Protein AF-A0A970EY57-F1 (afdb_monomer)

Secondary structure (DSSP, 8-state):
---------S-SSS--HHHHHHHHHHHHHHHHHHHHHHHHHHHHHHHHHHHHHHHHHHHHHHHHHHHHHHHHHHHHHHHHHHHHHHHHHHHHHHHHHHHHHHHHHHHHHHHHHHHHHHHHHHHHHHHHHHHHHHHHHHHHHHHHHHHHHHHHHHHHHHHHHHHHHHHHHHHHHHHHHHHHHHHHHHHHHHHHHHHHHHHHHHHHHHHHHHHHHHHHHHTT-------------------------------------------PPPP------PPPPPPP-----------PPPP---------------------------------------------------------------

Mean predicted aligned error: 22.23 Å

Sequence (358 aa):
MSENSGRFKNALFGFSRSDVIKYIEQKALEHNEQRNELARKLDEAQKQLSSLQQKLADTEARLQASLDDADAKSSELEKLSLQLEDLKAENAELRDRNACLETELRNIRTERDSLADEVKDINLQKEEIELAKKHVADIELEAYARAKKIESSAIENANLAREALSNLILDAKRRFDRVRDDATHTLSQMASELDRLKEVLNHLPESFDSISGELDSLRFGNEKKNVAPEANIEGEDAVTEAFPEPDGPGMNDMAGPSEYPSVIYPLEDEDAGSPEISEVYDIPSDDANDAPHGGHENAIVSERQRNTGELLFFRSQKAGLLSDTEPAENDLGSFDYGNDDSGSTPGSHTEKRPETES

pLDDT: mean 71.45, std 27.21, range [30.3, 98.75]

Radius of gyration: 84.43 Å; Cα contacts (8 Å, |Δi|>4): 5; chains: 1; bounding box: 154×75×266 Å

Structure (mmCIF, N/CA/C/O backbone):
data_AF-A0A970EY57-F1
#
_entry.id   AF-A0A970EY57-F1
#
loop_
_atom_site.group_PDB
_atom_site.id
_atom_site.type_symbol
_atom_site.label_atom_id
_atom_site.label_alt_id
_atom_site.label_comp_id
_atom_site.label_asym_id
_atom_site.label_entity_id
_atom_site.label_seq_id
_atom_site.pdbx_PDB_ins_code
_atom_site.Cartn_x
_atom_site.Cartn_y
_atom_site.Cartn_z
_atom_site.occupancy
_atom_site.B_iso_or_equiv
_atom_site.auth_seq_id
_atom_site.auth_comp_id
_atom_site.auth_asym_id
_atom_site.auth_atom_id
_atom_site.pdbx_PDB_model_num
ATOM 1 N N . MET A 1 1 ? -58.789 -37.141 121.673 1.00 37.19 1 MET A N 1
ATOM 2 C CA . MET A 1 1 ? -57.864 -36.521 122.643 1.00 37.19 1 MET A CA 1
ATOM 3 C C . MET A 1 1 ? -58.427 -35.149 122.974 1.00 37.19 1 MET A C 1
ATOM 5 O O . MET A 1 1 ? -58.481 -34.308 122.088 1.00 37.19 1 MET A O 1
ATOM 9 N N . SER A 1 2 ? -58.993 -35.021 124.178 1.00 39.91 2 SER A N 1
ATOM 10 C CA . SER A 1 2 ? -59.696 -33.836 124.682 1.00 39.91 2 SER A CA 1
ATOM 11 C C . SER A 1 2 ? -58.734 -32.695 125.017 1.00 39.91 2 SER A C 1
ATOM 13 O O . SER A 1 2 ? -57.625 -32.955 125.469 1.00 39.91 2 SER A O 1
ATOM 15 N N . GLU A 1 3 ? -59.236 -31.476 124.809 1.00 44.34 3 GLU A N 1
ATOM 16 C CA . GLU A 1 3 ? -59.156 -30.293 125.682 1.00 44.34 3 GLU A CA 1
ATOM 17 C C . GLU A 1 3 ? -57.844 -29.907 126.377 1.00 44.34 3 GLU A C 1
ATOM 19 O O . GLU A 1 3 ? -57.346 -30.607 127.251 1.00 44.34 3 GLU A O 1
ATOM 24 N N . ASN A 1 4 ? -57.425 -28.665 126.102 1.00 42.00 4 ASN A N 1
ATOM 25 C CA . ASN A 1 4 ? -57.351 -27.496 127.011 1.00 42.00 4 ASN A CA 1
ATOM 26 C C . ASN A 1 4 ? -56.171 -26.609 126.564 1.00 42.00 4 ASN A C 1
ATOM 28 O O . ASN A 1 4 ? -55.141 -27.113 126.156 1.00 42.00 4 ASN A O 1
ATOM 32 N N . SER A 1 5 ? -56.188 -25.279 126.597 1.00 38.19 5 SER A N 1
ATOM 33 C CA . SER A 1 5 ? -57.043 -24.313 127.274 1.00 38.19 5 SER A CA 1
ATOM 34 C C . SER A 1 5 ? -56.777 -22.941 126.641 1.00 38.19 5 SER A C 1
ATOM 36 O O . SER A 1 5 ? -55.638 -22.644 126.290 1.00 38.19 5 SER A O 1
ATOM 38 N N . GLY A 1 6 ? -57.793 -22.084 126.526 1.00 45.47 6 GLY A N 1
ATOM 39 C CA . GLY A 1 6 ? -57.588 -20.702 126.073 1.00 45.47 6 GLY A CA 1
ATOM 40 C C . GLY A 1 6 ? -58.849 -19.969 125.627 1.00 45.47 6 GLY A C 1
ATOM 41 O O . GLY A 1 6 ? -58.882 -19.381 124.550 1.00 45.47 6 GLY A O 1
ATOM 42 N N . ARG A 1 7 ? -59.918 -20.021 126.435 1.00 47.22 7 ARG A N 1
ATOM 43 C CA . ARG A 1 7 ? -61.152 -19.238 126.244 1.00 47.22 7 ARG A CA 1
ATOM 44 C C . ARG A 1 7 ? -60.858 -17.739 126.395 1.00 47.22 7 ARG A C 1
ATOM 46 O O . ARG A 1 7 ? -61.012 -17.193 127.483 1.00 47.22 7 ARG A O 1
ATOM 53 N N . PHE A 1 8 ? -60.527 -17.061 125.300 1.00 52.38 8 PHE A N 1
ATOM 54 C CA . PHE A 1 8 ? -60.679 -15.607 125.199 1.00 52.38 8 PHE A CA 1
ATOM 55 C C . PHE A 1 8 ? -62.180 -15.284 125.156 1.00 52.38 8 PHE A C 1
ATOM 57 O O . PHE A 1 8 ? -62.821 -15.347 124.106 1.00 52.38 8 PHE A O 1
ATOM 64 N N . LYS A 1 9 ? -62.766 -15.060 126.338 1.00 52.06 9 LYS A N 1
ATOM 65 C CA . LYS A 1 9 ? -64.158 -14.629 126.509 1.00 52.06 9 LYS A CA 1
ATOM 66 C C . LYS A 1 9 ? -64.321 -13.178 126.035 1.00 52.06 9 LYS A C 1
ATOM 68 O O . LYS A 1 9 ? -63.404 -12.372 126.128 1.00 52.06 9 LYS A O 1
ATOM 73 N N . ASN A 1 10 ? -65.510 -12.905 125.514 1.00 54.53 10 ASN A N 1
ATOM 74 C CA . ASN A 1 10 ? -65.936 -11.696 124.817 1.00 54.53 10 ASN A CA 1
ATOM 75 C C . ASN A 1 10 ? -65.692 -10.383 125.591 1.00 54.53 10 ASN A C 1
ATOM 77 O O . ASN A 1 10 ? -66.096 -10.266 126.742 1.00 54.53 10 ASN A O 1
ATOM 81 N N . ALA A 1 11 ? -65.099 -9.413 124.883 1.00 57.34 11 ALA A N 1
ATOM 82 C CA . ALA A 1 11 ? -65.128 -7.961 125.092 1.00 57.34 11 ALA A CA 1
ATOM 83 C C . ALA A 1 11 ? -64.953 -7.445 126.537 1.00 57.34 11 ALA A C 1
ATOM 85 O O . ALA A 1 11 ? -65.915 -7.079 127.206 1.00 57.34 11 ALA A O 1
ATOM 86 N N . LEU A 1 12 ? -63.699 -7.282 126.960 1.00 49.66 12 LEU A N 1
ATOM 87 C CA . LEU A 1 12 ? -63.309 -6.273 127.949 1.00 49.66 12 LEU A CA 1
ATOM 88 C C . LEU A 1 12 ? -62.265 -5.360 127.288 1.00 49.66 12 LEU A C 1
ATOM 90 O O . LEU A 1 12 ? -61.329 -5.868 126.680 1.00 49.66 12 LEU A O 1
ATOM 94 N N . PHE A 1 13 ? -62.437 -4.039 127.417 1.00 55.00 13 PHE A N 1
ATOM 95 C CA . PHE A 1 13 ? -61.595 -2.967 126.841 1.00 55.00 13 PHE A CA 1
ATOM 96 C C . PHE A 1 13 ? -61.801 -2.611 125.354 1.00 55.00 13 PHE A C 1
ATOM 98 O O . PHE A 1 13 ? -60.861 -2.217 124.674 1.00 55.00 13 PHE A O 1
ATOM 105 N N . GLY A 1 14 ? -63.037 -2.678 124.845 1.00 60.62 14 GLY A N 1
ATOM 106 C CA . GLY A 1 14 ? -63.401 -2.018 123.577 1.00 60.62 14 GLY A CA 1
ATOM 107 C C . GLY A 1 14 ? -63.011 -2.744 122.282 1.00 60.62 14 GLY A C 1
ATOM 108 O O . GLY A 1 14 ? -63.319 -2.243 121.208 1.00 60.62 14 GLY A O 1
ATOM 109 N N . PHE A 1 15 ? -62.411 -3.937 122.357 1.00 63.62 15 PHE A N 1
ATOM 110 C CA . PHE A 1 15 ? -62.100 -4.766 121.186 1.00 63.62 15 PHE A CA 1
ATOM 111 C C . PHE A 1 15 ? -62.930 -6.057 121.185 1.00 63.62 15 PHE A C 1
ATOM 113 O O . PHE A 1 15 ? -62.849 -6.871 122.111 1.00 63.62 15 PHE A O 1
ATOM 120 N N . SER A 1 16 ? -63.741 -6.258 120.141 1.00 76.38 16 SER A N 1
ATOM 121 C CA . SER A 1 16 ? -64.531 -7.477 119.945 1.00 76.38 16 SER A CA 1
ATOM 122 C C . SER A 1 16 ? -63.764 -8.474 119.063 1.00 76.38 16 SER A C 1
ATOM 124 O O . SER A 1 16 ? -63.201 -8.119 118.029 1.00 76.38 16 SER A O 1
ATOM 126 N N . ARG A 1 17 ? -63.733 -9.756 119.455 1.00 78.56 17 ARG A N 1
ATOM 127 C CA . ARG A 1 17 ? -63.046 -10.817 118.691 1.00 78.56 17 ARG A CA 1
ATOM 128 C C . ARG A 1 17 ? -63.596 -10.947 117.266 1.00 78.56 17 ARG A C 1
ATOM 130 O O . ARG A 1 17 ? -62.832 -11.227 116.352 1.00 78.56 17 ARG A O 1
ATOM 137 N N . SER A 1 18 ? -64.903 -10.745 117.084 1.00 79.19 18 SER A N 1
ATOM 138 C CA . SER A 1 18 ? -65.535 -10.818 115.764 1.00 79.19 18 SER A CA 1
ATOM 139 C C . SER A 1 18 ? -65.104 -9.672 114.852 1.00 79.19 18 SER A C 1
ATOM 141 O O . SER A 1 18 ? -64.945 -9.911 113.660 1.00 79.19 18 SER A O 1
ATOM 143 N N . ASP A 1 19 ? -64.905 -8.463 115.382 1.00 83.38 19 ASP A N 1
ATOM 144 C CA . ASP A 1 19 ? -64.467 -7.315 114.579 1.00 83.38 19 ASP A CA 1
ATOM 145 C C . ASP A 1 19 ? -62.986 -7.424 114.220 1.00 83.38 19 ASP A C 1
ATOM 147 O O . ASP A 1 19 ? -62.605 -7.119 113.094 1.00 83.38 19 ASP A O 1
ATOM 151 N N . VAL A 1 20 ? -62.158 -7.950 115.131 1.00 84.06 20 VAL A N 1
ATOM 152 C CA . VAL A 1 20 ? -60.750 -8.265 114.836 1.00 84.06 20 VAL A CA 1
ATOM 153 C C . VAL A 1 20 ? -60.647 -9.339 113.749 1.00 84.06 20 VAL A C 1
ATOM 155 O O . VAL A 1 20 ? -59.850 -9.185 112.830 1.00 84.06 20 VAL A O 1
ATOM 158 N N . ILE A 1 21 ? -61.470 -10.395 113.805 1.00 86.75 21 ILE A N 1
ATOM 159 C CA . ILE A 1 21 ? -61.507 -11.432 112.759 1.00 86.75 21 ILE A CA 1
ATOM 160 C C . ILE A 1 21 ? -61.943 -10.834 111.414 1.00 86.75 21 ILE A C 1
ATOM 162 O O . ILE A 1 21 ? -61.224 -11.010 110.437 1.00 86.75 21 ILE A O 1
ATOM 166 N N . LYS A 1 22 ? -63.036 -10.059 111.366 1.00 86.44 22 LYS A N 1
ATOM 167 C CA . LYS A 1 22 ? -63.498 -9.390 110.132 1.00 86.44 22 LYS A CA 1
ATOM 168 C C . LYS A 1 22 ? -62.460 -8.426 109.559 1.00 86.44 22 LYS A C 1
ATOM 170 O O . LYS A 1 22 ? -62.280 -8.377 108.350 1.00 86.44 22 LYS A O 1
ATOM 175 N N . TYR A 1 23 ? -61.764 -7.673 110.410 1.00 89.25 23 TYR A N 1
ATOM 176 C CA . TYR A 1 23 ? -60.695 -6.773 109.981 1.00 89.25 23 TYR A CA 1
ATOM 177 C C . TYR A 1 23 ? -59.496 -7.541 109.411 1.00 89.25 23 TYR A C 1
ATOM 179 O O . TYR A 1 23 ? -58.948 -7.138 108.389 1.00 89.25 23 TYR A O 1
ATOM 187 N N . ILE A 1 24 ? -59.105 -8.660 110.031 1.00 90.56 24 ILE A N 1
ATOM 188 C CA . ILE A 1 24 ? -58.051 -9.541 109.507 1.00 90.56 24 ILE A CA 1
ATOM 189 C C . ILE A 1 24 ? -58.482 -10.159 108.174 1.00 90.56 24 ILE A C 1
ATOM 191 O O . ILE A 1 24 ? -57.684 -10.172 107.245 1.00 90.56 24 ILE A O 1
ATOM 195 N N . GLU A 1 25 ? -59.725 -10.630 108.055 1.00 89.75 25 GLU A N 1
ATOM 196 C CA . GLU A 1 25 ? -60.284 -11.175 106.810 1.00 89.75 25 GLU A CA 1
ATOM 197 C C . GLU A 1 25 ? -60.315 -10.119 105.701 1.00 89.75 25 GLU A C 1
ATOM 199 O O . GLU A 1 25 ? -59.848 -10.380 104.595 1.00 89.75 25 GLU A O 1
ATOM 204 N N . GLN A 1 26 ? -60.779 -8.905 106.007 1.00 92.50 26 GLN A N 1
ATOM 205 C CA . GLN A 1 26 ? -60.783 -7.782 105.074 1.00 92.50 26 GLN A CA 1
ATOM 206 C C . GLN A 1 26 ? -59.359 -7.394 104.657 1.00 92.50 26 GLN A C 1
ATOM 208 O O . GLN A 1 26 ? -59.086 -7.248 103.469 1.00 92.50 26 GLN A O 1
ATOM 213 N N . LYS A 1 27 ? -58.422 -7.269 105.605 1.00 91.94 27 LYS A N 1
ATOM 214 C CA . LYS A 1 27 ? -57.022 -6.947 105.291 1.00 91.94 27 LYS A CA 1
ATOM 215 C C . LYS A 1 27 ? -56.323 -8.067 104.529 1.00 91.94 27 LYS A C 1
ATOM 217 O O . LYS A 1 27 ? -55.492 -7.777 103.674 1.00 91.94 27 LYS A O 1
ATOM 222 N N . ALA A 1 28 ? -56.661 -9.325 104.800 1.00 90.38 28 ALA A N 1
ATOM 223 C CA . ALA A 1 28 ? -56.164 -10.468 104.047 1.00 90.38 28 ALA A CA 1
ATOM 224 C C . ALA A 1 28 ? -56.711 -10.476 102.614 1.00 90.38 28 ALA A C 1
ATOM 226 O O . ALA A 1 28 ? -55.944 -10.755 101.695 1.00 90.38 28 ALA A O 1
ATOM 227 N N . LEU A 1 29 ? -57.989 -10.126 102.417 1.00 94.00 29 LEU A N 1
ATOM 228 C CA . LEU A 1 29 ? -58.600 -9.959 101.098 1.00 94.00 29 LEU A CA 1
ATOM 229 C C . LEU A 1 29 ? -57.912 -8.832 100.315 1.00 94.00 29 LEU A C 1
ATOM 231 O O . LEU A 1 29 ? -57.375 -9.092 99.244 1.00 94.00 29 LEU A O 1
ATOM 235 N N . GLU A 1 30 ? -57.840 -7.625 100.885 1.00 94.00 30 GLU A N 1
ATOM 236 C CA . GLU A 1 30 ? -57.193 -6.454 100.269 1.00 94.00 30 GLU A CA 1
ATOM 237 C C . GLU A 1 30 ? -55.726 -6.745 99.908 1.00 94.00 30 GLU A C 1
ATOM 239 O O . GLU A 1 30 ? -55.257 -6.422 98.817 1.00 94.00 30 GLU A O 1
ATOM 244 N N . HIS A 1 31 ? -54.983 -7.400 100.804 1.00 93.69 31 HIS A N 1
ATOM 245 C CA . HIS A 1 31 ? -53.599 -7.792 100.545 1.00 93.69 31 HIS A CA 1
ATOM 246 C C . HIS A 1 31 ? -53.491 -8.862 99.445 1.00 93.69 31 HIS A C 1
ATOM 248 O O . HIS A 1 31 ? -52.558 -8.831 98.643 1.00 93.69 31 HIS A O 1
ATOM 254 N N . ASN A 1 32 ? -54.432 -9.809 99.380 1.00 94.88 32 ASN A N 1
ATOM 255 C CA . ASN A 1 32 ? -54.473 -10.818 98.322 1.00 94.88 32 ASN A CA 1
ATOM 256 C C . ASN A 1 32 ? -54.803 -10.186 96.958 1.00 94.88 32 ASN A C 1
ATOM 258 O O . ASN A 1 32 ? -54.153 -10.497 95.965 1.00 94.88 32 ASN A O 1
ATOM 262 N N . GLU A 1 33 ? -55.735 -9.234 96.912 1.00 95.44 33 GLU A N 1
ATOM 263 C CA . GLU A 1 33 ? -56.045 -8.446 95.713 1.00 95.44 33 GLU A CA 1
ATOM 264 C C . GLU A 1 33 ? -54.827 -7.652 95.225 1.00 95.44 33 GLU A C 1
ATOM 266 O O . GLU A 1 33 ? -54.468 -7.736 94.050 1.00 95.44 33 GLU A O 1
ATOM 271 N N . GLN A 1 34 ? -54.123 -6.958 96.126 1.00 95.31 34 GLN A N 1
ATOM 272 C CA . GLN A 1 34 ? -52.883 -6.248 95.794 1.00 95.31 34 GLN A CA 1
ATOM 273 C C . GLN A 1 34 ? -51.796 -7.194 95.274 1.00 95.31 34 GLN A C 1
ATOM 275 O O . GLN A 1 34 ? -51.119 -6.879 94.295 1.00 95.31 34 GLN A O 1
ATOM 280 N N . ARG A 1 35 ? -51.634 -8.369 95.895 1.00 96.00 35 ARG A N 1
ATOM 281 C CA . ARG A 1 35 ? -50.693 -9.394 95.425 1.00 96.00 35 ARG A CA 1
ATOM 282 C C . ARG A 1 35 ? -51.057 -9.917 94.040 1.00 96.00 35 ARG A C 1
ATOM 284 O O . ARG A 1 35 ? -50.155 -10.086 93.225 1.00 96.00 35 ARG A O 1
ATOM 291 N N . ASN A 1 36 ? -52.338 -10.151 93.768 1.00 95.75 36 ASN A N 1
ATOM 292 C CA . ASN A 1 36 ? -52.808 -10.612 92.463 1.00 95.75 36 ASN A CA 1
ATOM 293 C C . ASN A 1 36 ? -52.593 -9.548 91.382 1.00 95.75 36 ASN A C 1
ATOM 295 O O . ASN A 1 36 ? -52.137 -9.873 90.288 1.00 95.75 36 ASN A O 1
ATOM 299 N N . GLU A 1 37 ? -52.845 -8.277 91.695 1.00 96.44 37 GLU A N 1
ATOM 300 C CA . GLU A 1 37 ? -52.599 -7.164 90.774 1.00 96.44 37 GLU A CA 1
ATOM 301 C C . GLU A 1 37 ? -51.102 -6.986 90.481 1.00 96.44 37 GLU A C 1
ATOM 303 O O . GLU A 1 37 ? -50.700 -6.831 89.327 1.00 96.44 37 GLU A O 1
ATOM 308 N N . LEU A 1 38 ? -50.250 -7.060 91.508 1.00 96.75 38 LEU A N 1
ATOM 309 C CA . LEU A 1 38 ? -48.796 -7.029 91.330 1.00 96.75 38 LEU A CA 1
ATOM 310 C C . LEU A 1 38 ? -48.296 -8.231 90.520 1.00 96.75 38 LEU A C 1
ATOM 312 O O . LEU A 1 38 ? -47.464 -8.053 89.635 1.00 96.75 38 LEU A O 1
ATOM 316 N N . ALA A 1 39 ? -48.823 -9.433 90.773 1.00 96.19 39 ALA A N 1
ATOM 317 C CA . ALA A 1 39 ? -48.492 -10.628 90.000 1.00 96.19 39 ALA A CA 1
ATOM 318 C C . ALA A 1 39 ? -48.905 -10.482 88.529 1.00 96.19 39 ALA A C 1
ATOM 320 O O . ALA A 1 39 ? -48.127 -10.819 87.641 1.00 96.19 39 ALA A O 1
ATOM 321 N N . ARG A 1 40 ? -50.086 -9.909 88.261 1.00 97.00 40 ARG A N 1
ATOM 322 C CA . ARG A 1 40 ? -50.556 -9.626 86.900 1.00 97.00 40 ARG A CA 1
ATOM 323 C C . ARG A 1 40 ? -49.664 -8.611 86.186 1.00 97.00 40 ARG A C 1
ATOM 325 O O . ARG A 1 40 ? -49.322 -8.820 85.027 1.00 97.00 40 ARG A O 1
ATOM 332 N N . LYS A 1 41 ? -49.264 -7.528 86.861 1.00 97.38 41 LYS A N 1
ATOM 333 C CA . LYS A 1 41 ? -48.328 -6.536 86.301 1.00 97.38 41 LYS A CA 1
ATOM 334 C C . LYS A 1 41 ? -46.954 -7.133 86.022 1.00 97.38 41 LYS A C 1
ATOM 336 O O . LYS A 1 41 ? -46.345 -6.789 85.016 1.00 97.38 41 LYS A O 1
ATOM 341 N N . LEU A 1 42 ? -46.477 -8.015 86.898 1.00 97.44 42 LEU A N 1
ATOM 342 C CA . LEU A 1 42 ? -45.210 -8.713 86.718 1.00 97.44 42 LEU A CA 1
ATOM 343 C C . LEU A 1 42 ? -45.265 -9.660 85.511 1.00 97.44 42 LEU A C 1
ATOM 345 O O . LEU A 1 42 ? -44.354 -9.619 84.692 1.00 97.44 42 LEU A O 1
ATOM 349 N N . ASP A 1 43 ? -46.338 -10.440 85.360 1.00 97.38 43 ASP A N 1
ATOM 350 C CA . ASP A 1 43 ? -46.552 -11.315 84.197 1.00 97.38 43 ASP A CA 1
ATOM 351 C C . ASP A 1 43 ? -46.642 -10.512 82.885 1.00 97.38 43 ASP A C 1
ATOM 353 O O . ASP A 1 43 ? -45.998 -10.847 81.892 1.00 97.38 43 ASP A O 1
ATOM 357 N N . GLU A 1 44 ? -47.370 -9.392 82.886 1.00 97.75 44 GLU A N 1
ATOM 358 C CA . GLU A 1 44 ? -47.457 -8.492 81.730 1.00 97.75 44 GLU A CA 1
ATOM 359 C C . GLU A 1 44 ? -46.091 -7.883 81.373 1.00 97.75 44 GLU A C 1
ATOM 361 O O . GLU A 1 44 ? -45.674 -7.919 80.216 1.00 97.75 44 GLU A O 1
ATOM 366 N N . ALA A 1 45 ? -45.348 -7.382 82.365 1.00 97.25 45 ALA A N 1
ATOM 367 C CA . ALA A 1 45 ? -44.008 -6.842 82.152 1.00 97.25 45 ALA A CA 1
ATOM 368 C C . ALA A 1 45 ? -43.035 -7.912 81.630 1.00 97.25 45 ALA A C 1
ATOM 370 O O . ALA A 1 45 ? -42.223 -7.624 80.753 1.00 97.25 45 ALA A O 1
ATOM 371 N N . GLN A 1 46 ? -43.133 -9.153 82.117 1.00 97.81 46 GLN A N 1
ATOM 372 C CA . GLN A 1 46 ? -42.331 -10.276 81.624 1.00 97.81 46 GLN A CA 1
ATOM 373 C C . GLN A 1 46 ? -42.645 -10.613 80.162 1.00 97.81 46 GLN A C 1
ATOM 375 O O . GLN A 1 46 ? -41.717 -10.829 79.383 1.00 97.81 46 GLN A O 1
ATOM 380 N N . LYS A 1 47 ? -43.923 -10.600 79.762 1.00 97.81 47 LYS A N 1
ATOM 381 C CA . LYS A 1 47 ? -44.333 -10.794 78.358 1.00 97.81 47 LYS A CA 1
ATOM 382 C C . LYS A 1 47 ? -43.862 -9.664 77.449 1.00 97.81 47 LYS A C 1
ATOM 384 O O . LYS A 1 47 ? -43.451 -9.905 76.317 1.00 97.81 47 LYS A O 1
ATOM 389 N N . GLN A 1 48 ? -43.908 -8.424 77.928 1.00 97.81 48 GLN A N 1
ATOM 390 C CA . GLN A 1 48 ? -43.401 -7.281 77.171 1.00 97.81 48 GLN A CA 1
ATOM 391 C C . GLN A 1 48 ? -41.883 -7.353 77.014 1.00 97.81 48 GLN A C 1
ATOM 393 O O . GLN A 1 48 ? -41.374 -7.127 75.919 1.00 97.81 48 GLN A O 1
ATOM 398 N N . LEU A 1 49 ? -41.168 -7.723 78.077 1.00 97.88 49 LEU A N 1
ATOM 399 C CA . LEU A 1 49 ? -39.721 -7.895 78.047 1.00 97.88 49 LEU A CA 1
ATOM 400 C C . LEU A 1 49 ? -39.323 -9.006 77.067 1.00 97.88 49 LEU A C 1
ATOM 402 O O . LEU A 1 49 ? -38.455 -8.772 76.231 1.00 97.88 49 LEU A O 1
ATOM 406 N N . SER A 1 50 ? -39.991 -10.164 77.096 1.00 97.75 50 SER A N 1
ATOM 407 C CA . SER A 1 50 ? -39.712 -11.245 76.141 1.00 97.75 50 SER A CA 1
ATOM 408 C C . SER A 1 50 ? -40.039 -10.846 74.697 1.00 97.75 50 SER A C 1
ATOM 410 O O . SER A 1 50 ? -39.252 -11.119 73.793 1.00 97.75 50 SER A O 1
ATOM 412 N N . SER A 1 51 ? -41.141 -10.121 74.470 1.00 98.12 51 SER A N 1
ATOM 413 C CA . SER A 1 51 ? -41.487 -9.590 73.145 1.00 98.12 51 SER A CA 1
ATOM 414 C C . SER A 1 51 ? -40.456 -8.581 72.631 1.00 98.12 51 SER A C 1
ATOM 416 O O . SER A 1 51 ? -40.100 -8.609 71.453 1.00 98.12 51 SER A O 1
ATOM 418 N N . LEU A 1 52 ? -39.963 -7.691 73.495 1.00 98.19 52 LEU A N 1
ATOM 419 C CA . LEU A 1 52 ? -38.925 -6.725 73.137 1.00 98.19 52 LEU A CA 1
ATOM 420 C C . LEU A 1 52 ? -37.585 -7.409 72.866 1.00 98.19 52 LEU A C 1
ATOM 422 O O . LEU A 1 52 ? -36.927 -7.048 71.898 1.00 98.19 52 LEU A O 1
ATOM 426 N N . GLN A 1 53 ? -37.208 -8.414 73.659 1.00 98.19 53 GLN A N 1
ATOM 427 C CA . GLN A 1 53 ? -36.006 -9.216 73.413 1.00 98.19 53 GLN A CA 1
ATOM 428 C C . GLN A 1 53 ? -36.074 -9.942 72.070 1.00 98.19 53 GLN A C 1
ATOM 430 O O . GLN A 1 53 ? -35.097 -9.933 71.328 1.00 98.19 53 GLN A O 1
ATOM 435 N N . GLN A 1 54 ? -37.230 -10.517 71.725 1.00 98.25 54 GLN A N 1
ATOM 436 C CA . GLN A 1 54 ? -37.420 -11.156 70.425 1.00 98.25 54 GLN A CA 1
ATOM 437 C C . GLN A 1 54 ? -37.291 -10.145 69.279 1.00 98.25 54 GLN A C 1
ATOM 439 O O . GLN A 1 54 ? -36.565 -10.392 68.323 1.00 98.25 54 GLN A O 1
ATOM 444 N N . LYS A 1 55 ? -37.937 -8.977 69.394 1.00 98.19 55 LYS A N 1
ATOM 445 C CA . LYS A 1 55 ? -37.815 -7.912 68.387 1.00 98.19 55 LYS A CA 1
ATOM 446 C C . LYS A 1 55 ? -36.380 -7.414 68.245 1.00 98.19 55 LYS A C 1
ATOM 448 O O . LYS A 1 55 ? -35.957 -7.169 67.124 1.00 98.19 55 LYS A O 1
ATOM 453 N N . LEU A 1 56 ? -35.654 -7.267 69.355 1.00 98.25 56 LEU A N 1
ATOM 454 C CA . LEU A 1 56 ? -34.251 -6.864 69.341 1.00 98.25 56 LEU A CA 1
ATOM 455 C C . LEU A 1 56 ? -33.412 -7.887 68.567 1.00 98.25 56 LEU A C 1
ATOM 457 O O . LEU A 1 56 ? -32.736 -7.502 67.617 1.00 98.25 56 LEU A O 1
ATOM 461 N N . ALA A 1 57 ? -33.550 -9.176 68.888 1.00 98.19 57 ALA A N 1
ATOM 462 C CA . ALA A 1 57 ? -32.855 -10.252 68.183 1.00 98.19 57 ALA A CA 1
ATOM 463 C C . ALA A 1 57 ? -33.195 -10.279 66.680 1.00 98.19 57 ALA A C 1
ATOM 465 O O . ALA A 1 57 ? -32.300 -10.393 65.844 1.00 98.19 57 ALA A O 1
ATOM 466 N N . ASP A 1 58 ? -34.470 -10.097 66.317 1.00 98.31 58 ASP A N 1
ATOM 467 C CA . ASP A 1 58 ? -34.896 -10.024 64.914 1.00 98.31 58 ASP A CA 1
ATOM 468 C C . ASP A 1 58 ? -34.283 -8.810 64.192 1.00 98.31 58 ASP A C 1
ATOM 470 O O . ASP A 1 58 ? -33.882 -8.907 63.030 1.00 98.31 58 ASP A O 1
ATOM 474 N N . THR A 1 59 ? -34.207 -7.650 64.857 1.00 98.00 59 THR A N 1
ATOM 475 C CA . THR A 1 59 ? -33.583 -6.449 64.279 1.00 98.00 59 THR A CA 1
ATOM 476 C C . THR A 1 59 ? -32.072 -6.580 64.148 1.00 98.00 59 THR A C 1
ATOM 478 O O . THR A 1 59 ? -31.530 -6.167 63.127 1.00 98.00 59 THR A O 1
ATOM 481 N N . GLU A 1 60 ? -31.403 -7.188 65.126 1.00 98.31 60 GLU A N 1
ATOM 482 C CA . GLU A 1 60 ? -29.965 -7.465 65.085 1.00 98.31 60 GLU A CA 1
ATOM 483 C C . GLU A 1 60 ? -29.634 -8.438 63.948 1.00 98.31 60 GLU A C 1
ATOM 485 O O . GLU A 1 60 ? -28.721 -8.177 63.168 1.00 98.31 60 GLU A O 1
ATOM 490 N N . ALA A 1 61 ? -30.435 -9.494 63.769 1.00 98.31 61 ALA A N 1
ATOM 491 C CA . ALA A 1 61 ? -30.271 -10.434 62.662 1.00 98.31 61 ALA A CA 1
ATOM 492 C C . ALA A 1 61 ? -30.437 -9.759 61.289 1.00 98.31 61 ALA A C 1
ATOM 494 O O . ALA A 1 61 ? -29.663 -10.016 60.367 1.00 98.31 61 ALA A O 1
ATOM 495 N N . ARG A 1 62 ? -31.421 -8.861 61.145 1.00 98.44 62 ARG A N 1
ATOM 496 C CA . ARG A 1 62 ? -31.620 -8.090 59.904 1.00 98.44 62 ARG A CA 1
ATOM 497 C C . ARG A 1 62 ? -30.491 -7.101 59.644 1.00 98.44 62 ARG A C 1
ATOM 499 O O . ARG A 1 62 ? -30.101 -6.931 58.492 1.00 98.44 62 ARG A O 1
ATOM 506 N N . LEU A 1 63 ? -29.986 -6.448 60.690 1.00 98.38 63 LEU A N 1
ATOM 507 C CA . LEU A 1 63 ? -28.849 -5.542 60.575 1.00 98.38 63 LEU A CA 1
ATOM 508 C C . LEU A 1 63 ? -27.607 -6.305 60.113 1.00 98.38 63 LEU A C 1
ATOM 510 O O . LEU A 1 63 ? -26.965 -5.867 59.165 1.00 98.38 63 LEU A O 1
ATOM 514 N N . GLN A 1 64 ? -27.323 -7.462 60.717 1.00 98.38 64 GLN A N 1
ATOM 515 C CA . GLN A 1 64 ? -26.191 -8.293 60.317 1.00 98.38 64 GLN A CA 1
ATOM 516 C C . GLN A 1 64 ? -26.307 -8.734 58.854 1.00 98.38 64 GLN A C 1
ATOM 518 O O . GLN A 1 64 ? -25.377 -8.526 58.086 1.00 98.38 64 GLN A O 1
ATOM 523 N N . ALA A 1 65 ? -27.475 -9.231 58.435 1.00 98.38 65 ALA A N 1
ATOM 524 C CA . ALA A 1 65 ? -27.695 -9.621 57.042 1.00 98.38 65 ALA A CA 1
ATOM 525 C C . ALA A 1 65 ? -27.509 -8.450 56.058 1.00 98.38 65 ALA A C 1
ATOM 527 O O . ALA A 1 65 ? -26.998 -8.637 54.957 1.00 98.38 65 ALA A O 1
ATOM 528 N N . SER A 1 66 ? -27.911 -7.234 56.446 1.00 98.19 66 SER A N 1
ATOM 529 C CA . SER A 1 66 ? -27.704 -6.040 55.623 1.00 98.19 66 SER A CA 1
ATOM 530 C C . SER A 1 66 ? -26.238 -5.609 55.554 1.00 98.19 66 SER A C 1
ATOM 532 O O . SER A 1 66 ? -25.843 -5.044 54.537 1.00 98.19 66 SER A O 1
ATOM 534 N N . LEU A 1 67 ? -25.459 -5.815 56.620 1.00 98.44 67 LEU A N 1
ATOM 535 C CA . LEU A 1 67 ? -24.020 -5.543 56.620 1.00 98.44 67 LEU A CA 1
ATOM 536 C C . LEU A 1 67 ? -23.292 -6.542 55.719 1.00 98.44 67 LEU A C 1
AT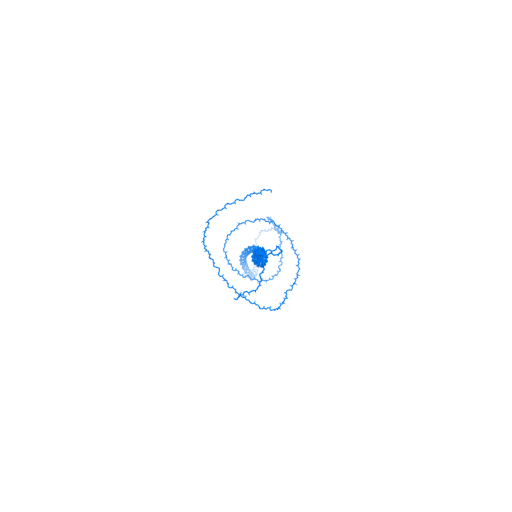OM 538 O O . LEU A 1 67 ? -22.522 -6.121 54.862 1.00 98.44 67 LEU A O 1
ATOM 542 N N . ASP A 1 68 ? -23.626 -7.829 55.825 1.00 98.38 68 ASP A N 1
ATOM 543 C CA . ASP A 1 68 ? -23.040 -8.877 54.985 1.00 98.38 68 ASP A CA 1
ATOM 544 C C . ASP A 1 68 ? -23.330 -8.631 53.484 1.00 98.38 68 ASP A C 1
ATOM 546 O O . ASP A 1 68 ? -22.450 -8.789 52.638 1.00 98.38 68 ASP A O 1
ATOM 550 N N . ASP A 1 69 ? -24.548 -8.189 53.138 1.00 98.44 69 ASP A N 1
ATOM 551 C CA . ASP A 1 69 ? -24.921 -7.811 51.763 1.00 98.44 69 ASP A CA 1
ATOM 552 C C . ASP A 1 69 ? -24.188 -6.545 51.279 1.00 98.44 69 ASP A C 1
ATOM 554 O O . ASP A 1 69 ? -23.766 -6.467 50.123 1.00 98.44 69 ASP A O 1
ATOM 558 N N . ALA A 1 70 ? -23.997 -5.553 52.157 1.00 98.19 70 ALA A N 1
ATOM 559 C CA . ALA A 1 70 ? -23.229 -4.352 51.833 1.00 98.19 70 ALA A CA 1
ATOM 560 C C . ALA A 1 70 ? -21.748 -4.677 51.574 1.00 98.19 70 ALA A C 1
ATOM 562 O O . ALA A 1 70 ? -21.178 -4.175 50.602 1.00 98.19 70 ALA A O 1
ATOM 563 N N . ASP A 1 71 ? -21.150 -5.553 52.383 1.00 98.38 71 ASP A N 1
ATOM 564 C CA . ASP A 1 71 ? -19.770 -6.012 52.210 1.00 98.38 71 ASP A CA 1
ATOM 565 C C . ASP A 1 71 ? -19.606 -6.818 50.912 1.00 98.38 71 ASP A C 1
ATOM 567 O O . ASP A 1 71 ? -18.655 -6.597 50.155 1.00 98.38 71 ASP A O 1
ATOM 571 N N . ALA A 1 72 ? -20.566 -7.695 50.594 1.00 98.31 72 ALA A N 1
ATOM 572 C CA . ALA A 1 72 ? -20.572 -8.451 49.342 1.00 98.31 72 ALA A CA 1
ATOM 573 C C . ALA A 1 72 ? -20.627 -7.527 48.113 1.00 98.31 72 ALA A C 1
ATOM 575 O O . ALA A 1 72 ? -19.814 -7.665 47.195 1.00 98.31 72 ALA A O 1
ATOM 576 N N . LYS A 1 73 ? -21.530 -6.539 48.125 1.00 98.44 73 LYS A N 1
ATOM 577 C CA . LYS A 1 73 ? -21.652 -5.541 47.050 1.00 98.44 73 LYS A CA 1
ATOM 578 C C . LYS A 1 73 ? -20.423 -4.648 46.940 1.00 98.44 73 LYS A C 1
ATOM 580 O O . LYS A 1 73 ? -20.020 -4.310 45.832 1.00 98.44 73 LYS A O 1
ATOM 585 N N . SER A 1 74 ? -19.814 -4.276 48.065 1.00 98.44 74 SER A N 1
ATOM 586 C CA . SER A 1 74 ? -18.567 -3.504 48.078 1.00 98.44 74 SER A CA 1
ATOM 587 C C . SER A 1 74 ? -17.436 -4.274 47.388 1.00 98.44 74 SER A C 1
ATOM 589 O O . SER A 1 74 ? -16.768 -3.736 46.506 1.00 98.44 74 SER A O 1
ATOM 591 N N . SER A 1 75 ? -17.288 -5.567 47.701 1.00 98.38 75 SER A N 1
ATOM 592 C CA . SER A 1 75 ? -16.301 -6.432 47.042 1.00 98.38 75 SER A CA 1
ATOM 593 C C . SER A 1 75 ? -16.577 -6.609 45.545 1.00 98.38 75 SER A C 1
ATOM 595 O O . SER A 1 75 ? -15.647 -6.655 44.741 1.00 98.38 75 SER A O 1
ATOM 597 N N . GLU A 1 76 ? -17.846 -6.706 45.145 1.00 98.56 76 GLU A N 1
ATOM 598 C CA . GLU A 1 76 ? -18.225 -6.772 43.733 1.00 98.56 76 GLU A CA 1
ATOM 599 C C . GLU A 1 76 ? -17.893 -5.467 42.995 1.00 98.56 76 GLU A C 1
ATOM 601 O O . GLU A 1 76 ? -17.263 -5.508 41.940 1.00 98.56 76 GLU A O 1
ATOM 606 N N . LEU A 1 77 ? -18.226 -4.308 43.572 1.00 98.62 77 LEU A N 1
ATOM 607 C CA . LEU A 1 77 ? -17.887 -3.003 42.998 1.00 98.62 77 LEU A CA 1
ATOM 608 C C . LEU A 1 77 ? -16.379 -2.817 42.828 1.00 98.62 77 LEU A C 1
ATOM 610 O O . LEU A 1 77 ? -15.950 -2.285 41.806 1.00 98.62 77 LEU A O 1
ATOM 614 N N . GLU A 1 78 ? -15.574 -3.275 43.787 1.00 98.56 78 GLU A N 1
ATOM 615 C CA . GLU A 1 78 ? -14.115 -3.237 43.675 1.00 98.56 78 GLU A CA 1
ATOM 616 C C . GLU A 1 78 ? -13.624 -4.087 42.493 1.00 98.56 78 GLU A C 1
ATOM 618 O O . GLU A 1 78 ? -12.840 -3.610 41.671 1.00 98.56 78 GLU A O 1
ATOM 623 N N . LYS A 1 79 ? -14.152 -5.308 42.330 1.00 98.56 79 LYS A N 1
ATOM 624 C CA . LYS A 1 79 ? -13.819 -6.180 41.189 1.00 98.56 79 LYS A CA 1
ATOM 625 C C . LYS A 1 79 ? -14.217 -5.563 39.852 1.00 98.56 79 LYS A C 1
ATOM 627 O O . LYS A 1 79 ? -13.407 -5.559 38.928 1.00 98.56 79 LYS A O 1
ATOM 632 N N . LEU A 1 80 ? -15.435 -5.031 39.743 1.00 98.62 80 LEU A N 1
ATOM 633 C CA . LEU A 1 80 ? -15.884 -4.358 38.523 1.00 98.62 80 LEU A CA 1
ATOM 634 C C . LEU A 1 80 ? -15.054 -3.106 38.231 1.00 98.62 80 LEU A C 1
ATOM 636 O O . LEU A 1 80 ? -14.754 -2.837 37.073 1.00 98.62 80 LEU A O 1
ATOM 640 N N . SER A 1 81 ? -14.660 -2.352 39.259 1.00 98.50 81 SER A N 1
ATOM 641 C CA . SER A 1 81 ? -13.802 -1.180 39.086 1.00 98.50 81 SER A CA 1
ATOM 642 C C . SER A 1 81 ? -12.432 -1.560 38.525 1.00 98.50 81 SER A C 1
ATOM 644 O O . SER A 1 81 ? -11.933 -0.855 37.652 1.00 98.50 81 SER A O 1
ATOM 646 N N . LEU A 1 82 ? -11.840 -2.662 38.998 1.00 98.62 82 LEU A N 1
ATOM 647 C CA . LEU A 1 82 ? -10.575 -3.174 38.466 1.00 98.62 82 LEU A CA 1
ATOM 648 C C . LEU A 1 82 ? -10.727 -3.627 37.010 1.00 98.62 82 LEU A C 1
ATOM 650 O O . LEU A 1 82 ? -9.974 -3.178 36.156 1.00 98.62 82 LEU A O 1
ATOM 654 N N . GLN A 1 83 ? -11.763 -4.413 36.700 1.00 98.62 83 GLN A N 1
ATOM 655 C CA . GLN A 1 83 ? -12.040 -4.855 35.326 1.00 98.62 83 GLN A CA 1
ATOM 656 C C . GLN A 1 83 ? -12.265 -3.687 34.360 1.00 98.62 83 GLN A C 1
ATOM 658 O O . GLN A 1 83 ? -11.847 -3.735 33.207 1.00 98.62 83 GLN A O 1
ATOM 663 N N . LEU A 1 84 ? -12.940 -2.632 34.815 1.00 98.62 84 LEU A N 1
ATOM 664 C CA . LEU A 1 84 ? -13.179 -1.437 34.013 1.00 98.62 84 LEU A CA 1
ATOM 665 C C . LEU A 1 84 ? -11.861 -0.709 33.718 1.00 98.62 84 LEU A C 1
ATOM 667 O O . LEU A 1 84 ? -11.669 -0.224 32.604 1.00 98.62 84 LEU A O 1
ATOM 671 N N . GLU A 1 85 ? -10.954 -0.644 34.691 1.00 98.69 85 GLU A N 1
ATOM 672 C CA . GLU A 1 85 ? -9.638 -0.040 34.493 1.00 98.69 85 GLU A CA 1
ATOM 673 C C . GLU A 1 85 ? -8.759 -0.868 33.546 1.00 98.69 85 GLU A C 1
ATOM 675 O O . GLU A 1 85 ? -8.173 -0.299 32.625 1.00 98.69 85 GLU A O 1
ATOM 680 N N . ASP A 1 86 ? -8.768 -2.197 33.677 1.00 98.69 86 ASP A N 1
ATOM 681 C CA . ASP A 1 86 ? -8.075 -3.104 32.753 1.00 98.69 86 ASP A CA 1
ATOM 682 C C . ASP A 1 86 ? -8.601 -2.938 31.318 1.00 98.69 86 ASP A C 1
ATOM 684 O O . ASP A 1 86 ? -7.831 -2.727 30.380 1.00 98.69 86 ASP A O 1
ATOM 688 N N . LEU A 1 87 ? -9.929 -2.929 31.146 1.00 98.62 87 LEU A N 1
ATOM 689 C CA . LEU A 1 87 ? -10.555 -2.715 29.841 1.00 98.62 87 LEU A CA 1
ATOM 690 C C . LEU A 1 87 ? -10.223 -1.339 29.264 1.00 98.62 87 LEU A C 1
ATOM 692 O O . LEU A 1 87 ? -10.043 -1.215 28.056 1.00 98.62 87 LEU A O 1
ATOM 696 N N . LYS A 1 88 ? -10.144 -0.289 30.088 1.00 98.69 88 LYS A N 1
ATOM 697 C CA . LYS A 1 88 ? -9.720 1.043 29.629 1.00 98.69 88 LYS A CA 1
ATOM 698 C C . LYS A 1 88 ? -8.275 1.043 29.151 1.00 98.69 88 LYS A C 1
ATOM 700 O O . LYS A 1 88 ? -8.008 1.668 28.124 1.00 98.69 88 LYS A O 1
ATOM 705 N N . ALA A 1 89 ? -7.378 0.374 29.875 1.00 98.62 89 ALA A N 1
ATOM 706 C CA . ALA A 1 89 ? -5.978 0.249 29.493 1.00 98.62 89 ALA A CA 1
ATOM 707 C C . ALA A 1 89 ? -5.847 -0.484 28.150 1.00 98.62 89 ALA A C 1
ATOM 709 O O . ALA A 1 89 ? -5.261 0.061 27.217 1.00 98.62 89 ALA A O 1
ATOM 710 N N . GLU A 1 90 ? -6.512 -1.632 27.993 1.00 98.75 90 GLU A N 1
ATOM 711 C CA . GLU A 1 90 ? -6.544 -2.380 26.729 1.00 98.75 90 GLU A CA 1
ATOM 712 C C . GLU A 1 90 ? -7.114 -1.528 25.581 1.00 98.75 90 GLU A C 1
ATOM 714 O O . GLU A 1 90 ? -6.572 -1.478 24.477 1.00 98.75 90 GLU A O 1
ATOM 719 N N . ASN A 1 91 ? -8.191 -0.779 25.836 1.00 98.62 91 ASN A N 1
ATOM 720 C CA . ASN A 1 91 ? -8.785 0.092 24.825 1.00 98.62 91 ASN A CA 1
ATOM 721 C C . ASN A 1 91 ? -7.858 1.257 24.436 1.00 98.62 91 ASN A C 1
ATOM 723 O O . ASN A 1 91 ? -7.949 1.754 23.312 1.00 98.62 91 ASN A O 1
ATOM 727 N N . ALA A 1 92 ? -7.011 1.741 25.347 1.00 98.62 92 ALA A N 1
ATOM 728 C CA . ALA A 1 92 ? -5.998 2.748 25.041 1.00 98.62 92 ALA A CA 1
ATOM 729 C C . ALA A 1 92 ? -4.880 2.149 24.174 1.00 98.62 92 ALA A C 1
ATOM 731 O O . ALA A 1 92 ? -4.578 2.702 23.119 1.00 98.62 92 ALA A O 1
ATOM 732 N N . GLU A 1 93 ? -4.368 0.971 24.535 1.00 98.69 93 GLU A N 1
ATOM 733 C CA . GLU A 1 93 ? -3.351 0.259 23.751 1.00 98.69 93 GLU A CA 1
ATOM 734 C C . GLU A 1 93 ? -3.831 -0.059 22.329 1.00 98.69 93 GLU A C 1
ATOM 736 O O . GLU A 1 93 ? -3.112 0.160 21.352 1.00 98.69 93 GLU A O 1
ATOM 741 N N . LEU A 1 94 ? -5.080 -0.512 22.181 1.00 98.69 94 LEU A N 1
ATOM 742 C CA . LEU A 1 94 ? -5.678 -0.765 20.870 1.00 98.69 94 LEU A CA 1
ATOM 743 C C . LEU A 1 94 ? -5.835 0.517 20.044 1.00 98.69 94 LEU A C 1
ATOM 745 O O . LEU A 1 94 ? -5.676 0.477 18.822 1.00 98.69 94 LEU A O 1
ATOM 749 N N . ARG A 1 95 ? -6.140 1.661 20.671 1.00 98.75 95 ARG A N 1
ATOM 750 C CA . ARG A 1 95 ? -6.181 2.954 19.967 1.00 98.75 95 ARG A CA 1
ATOM 751 C C . ARG A 1 95 ? -4.797 3.356 19.473 1.00 98.75 95 ARG A C 1
ATOM 753 O O . ARG A 1 95 ? -4.672 3.716 18.304 1.00 98.75 95 ARG A O 1
ATOM 760 N N . ASP A 1 96 ? -3.779 3.233 20.317 1.00 98.69 96 ASP A N 1
ATOM 761 C CA . ASP A 1 96 ? -2.399 3.553 19.949 1.00 98.69 96 ASP A CA 1
ATOM 762 C C . ASP A 1 96 ? -1.905 2.637 18.825 1.00 98.69 96 ASP A C 1
ATOM 764 O O . ASP A 1 96 ? -1.333 3.102 17.836 1.00 98.69 96 ASP A O 1
ATOM 768 N N . ARG A 1 97 ? -2.214 1.335 18.903 1.00 98.69 97 ARG A N 1
ATOM 769 C CA . ARG A 1 97 ? -1.860 0.382 17.849 1.00 98.69 97 ARG A CA 1
ATOM 770 C C . ARG A 1 97 ? -2.548 0.705 16.526 1.00 98.69 97 ARG A C 1
ATOM 772 O O . ARG A 1 97 ? -1.889 0.658 15.489 1.00 98.69 97 ARG A O 1
ATOM 779 N N . ASN A 1 98 ? -3.834 1.055 16.550 1.00 98.62 98 ASN A N 1
ATOM 780 C CA . ASN A 1 98 ? -4.551 1.485 15.347 1.00 98.62 98 ASN A CA 1
ATOM 781 C C . ASN A 1 98 ? -3.947 2.764 14.757 1.00 98.62 98 ASN A C 1
ATOM 783 O O . ASN A 1 98 ? -3.733 2.823 13.550 1.00 98.62 98 ASN A O 1
ATOM 787 N N . ALA A 1 99 ? -3.595 3.749 15.587 1.00 98.62 99 ALA A N 1
ATOM 788 C CA . ALA A 1 99 ? -2.948 4.972 15.119 1.00 98.62 99 ALA A CA 1
ATOM 789 C C . ALA A 1 99 ? -1.597 4.685 14.436 1.00 98.62 99 ALA A C 1
ATOM 791 O O . ALA A 1 99 ? -1.322 5.240 13.371 1.00 98.62 99 ALA A O 1
ATOM 792 N N . CYS A 1 100 ? -0.781 3.782 14.994 1.00 98.50 100 CYS A N 1
ATOM 793 C CA . CYS A 1 100 ? 0.465 3.337 14.361 1.00 98.50 100 CYS A CA 1
ATOM 794 C C . CYS A 1 100 ? 0.231 2.599 13.034 1.00 98.50 100 CYS A C 1
ATOM 796 O O . CYS A 1 100 ? 0.960 2.816 12.071 1.00 98.50 100 CYS A O 1
ATOM 798 N N . LEU A 1 101 ? -0.781 1.732 12.960 1.00 98.62 101 LEU A N 1
ATOM 799 C CA . LEU A 1 101 ? -1.103 1.024 11.718 1.00 98.62 101 LEU A CA 1
ATOM 800 C C . LEU A 1 101 ? -1.624 1.980 10.640 1.00 98.62 101 LEU A C 1
ATOM 802 O O . LEU A 1 101 ? -1.298 1.827 9.466 1.00 98.62 101 LEU A O 1
ATOM 806 N N . GLU A 1 102 ? -2.397 3.000 11.015 1.00 98.69 102 GLU A N 1
ATOM 807 C CA . GLU A 1 102 ? -2.841 4.028 10.077 1.00 98.69 102 GLU A CA 1
ATOM 808 C C . GLU A 1 102 ? -1.679 4.846 9.509 1.00 98.69 102 GLU A C 1
ATOM 810 O O . GLU A 1 102 ? -1.703 5.194 8.327 1.00 98.69 102 GLU A O 1
ATOM 815 N N . THR A 1 103 ? -0.673 5.186 10.321 1.00 98.62 103 THR A N 1
ATOM 816 C CA . THR A 1 103 ? 0.507 5.908 9.826 1.00 98.62 103 THR A CA 1
ATOM 817 C C . THR A 1 103 ? 1.347 5.033 8.902 1.00 98.62 103 THR A C 1
ATOM 819 O O . THR A 1 103 ? 1.723 5.494 7.828 1.00 98.62 103 THR A O 1
ATOM 822 N N . GLU A 1 104 ? 1.563 3.764 9.249 1.00 98.75 104 GLU A N 1
ATOM 823 C CA . GLU A 1 104 ? 2.249 2.795 8.388 1.00 98.75 104 GLU A CA 1
ATOM 824 C C . GLU A 1 104 ? 1.525 2.622 7.044 1.00 98.75 104 GLU A C 1
ATOM 826 O O . GLU A 1 104 ? 2.136 2.704 5.980 1.00 98.75 104 GLU A O 1
ATOM 831 N N . LEU A 1 105 ? 0.197 2.493 7.074 1.00 98.69 105 LEU A N 1
ATOM 832 C CA . LEU A 1 105 ? -0.622 2.365 5.874 1.00 98.69 105 LEU A CA 1
ATOM 833 C C . LEU A 1 105 ? -0.565 3.627 4.999 1.00 98.69 105 LEU A C 1
ATOM 835 O O . LEU A 1 105 ? -0.516 3.519 3.771 1.00 98.69 105 LEU A O 1
ATOM 839 N N . ARG A 1 106 ? -0.541 4.825 5.601 1.00 98.69 106 ARG A N 1
ATOM 840 C CA . ARG A 1 106 ? -0.314 6.080 4.860 1.00 98.69 106 ARG A CA 1
ATOM 841 C C . ARG A 1 106 ? 1.058 6.079 4.182 1.00 98.69 106 ARG A C 1
ATOM 843 O O . ARG A 1 106 ? 1.110 6.381 2.994 1.00 98.69 106 ARG A O 1
ATOM 850 N N . ASN A 1 107 ? 2.117 5.681 4.886 1.00 98.62 107 ASN A N 1
ATOM 851 C CA . ASN A 1 107 ? 3.475 5.637 4.334 1.00 98.62 107 ASN A CA 1
ATOM 852 C C . ASN A 1 107 ? 3.579 4.661 3.152 1.00 98.62 107 ASN A C 1
ATOM 854 O O . ASN A 1 107 ? 4.051 5.033 2.079 1.00 98.62 107 ASN A O 1
ATOM 858 N N . ILE A 1 108 ? 3.041 3.446 3.301 1.00 98.69 108 ILE A N 1
ATOM 859 C CA . ILE A 1 108 ? 3.023 2.445 2.223 1.00 98.69 108 ILE A CA 1
ATOM 860 C C . ILE A 1 108 ? 2.263 2.974 1.002 1.00 98.69 108 ILE A C 1
ATOM 862 O O . ILE A 1 108 ? 2.697 2.780 -0.132 1.00 98.69 108 ILE A O 1
ATOM 866 N N . ARG A 1 109 ? 1.134 3.670 1.202 1.00 98.56 109 ARG A N 1
ATOM 867 C CA . ARG A 1 109 ? 0.389 4.280 0.089 1.00 98.56 109 ARG A CA 1
ATOM 868 C C . ARG A 1 109 ? 1.217 5.333 -0.636 1.00 98.56 109 ARG A C 1
ATOM 870 O O . ARG A 1 109 ? 1.245 5.294 -1.861 1.00 98.56 109 ARG A O 1
ATOM 877 N N . THR A 1 110 ? 1.900 6.212 0.098 1.00 98.62 110 THR A N 1
ATOM 878 C CA . THR A 1 110 ? 2.752 7.247 -0.504 1.00 98.62 110 THR A CA 1
ATOM 879 C C . THR A 1 110 ? 3.940 6.659 -1.260 1.00 98.62 110 THR A C 1
ATOM 881 O O . THR A 1 110 ? 4.245 7.121 -2.355 1.00 98.62 110 THR A O 1
ATOM 884 N N . GLU A 1 111 ? 4.576 5.609 -0.733 1.00 98.62 111 GLU A N 1
ATOM 885 C CA . GLU A 1 111 ? 5.665 4.909 -1.425 1.00 98.62 111 GLU A CA 1
ATOM 886 C C . GLU A 1 111 ? 5.162 4.220 -2.695 1.00 98.62 111 GLU A C 1
ATOM 888 O O . GLU A 1 111 ? 5.775 4.335 -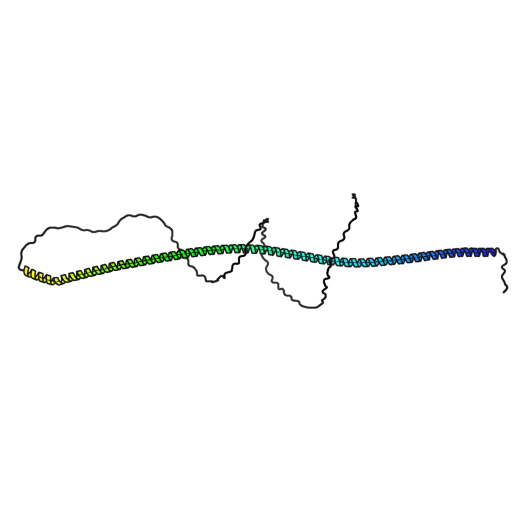3.752 1.00 98.62 111 GLU A O 1
A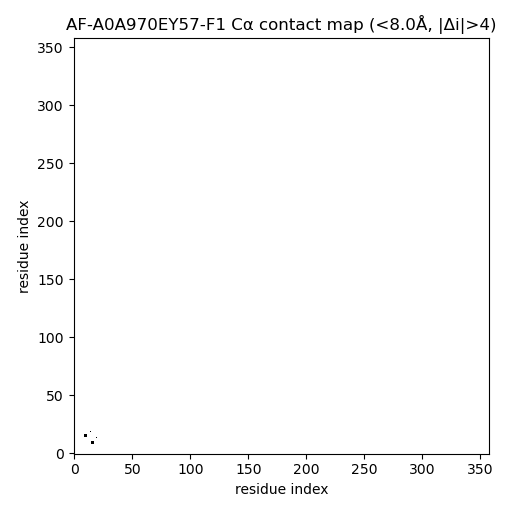TOM 893 N N . ARG A 1 112 ? 4.006 3.554 -2.617 1.00 98.69 112 AR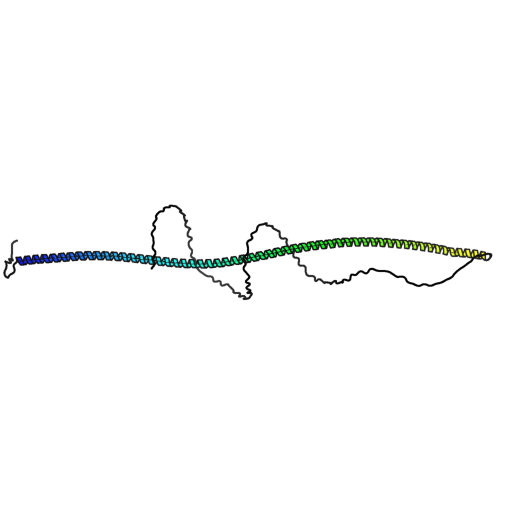G A N 1
ATOM 894 C CA . ARG A 1 112 ? 3.371 2.906 -3.768 1.00 98.69 112 ARG A CA 1
ATOM 895 C C . ARG A 1 112 ? 3.000 3.910 -4.858 1.00 98.69 112 ARG A C 1
ATOM 897 O O . ARG A 1 112 ? 3.177 3.592 -6.029 1.00 98.69 112 ARG A O 1
ATOM 904 N N . ASP A 1 113 ? 2.510 5.092 -4.492 1.00 98.62 113 ASP A N 1
ATOM 905 C CA . ASP A 1 113 ? 2.187 6.150 -5.456 1.00 98.62 113 ASP A CA 1
ATOM 906 C C . ASP A 1 113 ? 3.475 6.708 -6.101 1.00 98.62 113 ASP A C 1
ATOM 908 O O . ASP A 1 113 ? 3.557 6.791 -7.323 1.00 98.62 113 ASP A O 1
ATOM 912 N N . SER A 1 114 ? 4.528 6.956 -5.310 1.00 98.62 114 SER A N 1
ATOM 913 C CA . SER A 1 114 ? 5.838 7.392 -5.825 1.00 98.62 114 SER A CA 1
ATOM 914 C C . SER A 1 114 ? 6.473 6.377 -6.780 1.00 98.62 114 SER A C 1
ATOM 916 O O . SER A 1 114 ? 7.034 6.762 -7.802 1.00 98.62 114 SER A O 1
ATOM 918 N N . LEU A 1 115 ? 6.404 5.082 -6.457 1.00 98.62 115 LEU A N 1
ATOM 919 C CA . LEU A 1 115 ? 6.925 4.022 -7.323 1.00 98.62 115 LEU A CA 1
ATOM 920 C C . LEU A 1 115 ? 6.105 3.889 -8.609 1.00 98.62 115 LEU A C 1
ATOM 922 O O . LEU A 1 115 ? 6.662 3.587 -9.660 1.00 98.62 115 LEU A O 1
ATOM 926 N N . ALA A 1 116 ? 4.789 4.110 -8.549 1.00 98.69 116 ALA A N 1
ATOM 927 C CA . ALA A 1 116 ? 3.946 4.100 -9.740 1.00 98.69 116 ALA A CA 1
ATOM 928 C C . ALA A 1 116 ? 4.317 5.237 -10.708 1.00 98.69 116 ALA A C 1
ATOM 930 O O . ALA A 1 116 ? 4.388 5.001 -11.916 1.00 98.69 116 ALA A O 1
ATOM 931 N N . ASP A 1 117 ? 4.609 6.430 -10.182 1.00 98.62 117 ASP A N 1
ATOM 932 C CA . ASP A 1 117 ? 5.096 7.561 -10.977 1.00 98.62 117 ASP A CA 1
ATOM 933 C C . ASP A 1 117 ? 6.478 7.269 -11.587 1.00 98.62 117 ASP A C 1
ATOM 935 O O . ASP A 1 117 ? 6.676 7.466 -12.784 1.00 98.62 117 ASP A O 1
ATOM 939 N N . GLU A 1 118 ? 7.409 6.698 -10.815 1.00 98.69 118 GLU A N 1
ATOM 940 C CA . GLU A 1 118 ? 8.736 6.318 -11.324 1.00 98.69 118 GLU A CA 1
ATOM 941 C C . GLU A 1 118 ? 8.650 5.263 -12.440 1.00 98.69 118 GLU A C 1
ATOM 943 O O . GLU A 1 118 ? 9.303 5.383 -13.477 1.00 98.69 118 GLU A O 1
ATOM 948 N N . VAL A 1 119 ? 7.794 4.249 -12.277 1.00 98.62 119 VAL A N 1
ATOM 949 C CA . VAL A 1 119 ? 7.553 3.236 -13.317 1.00 98.62 119 VAL A CA 1
ATOM 950 C C . VAL A 1 119 ? 6.981 3.872 -14.584 1.00 98.62 119 VAL A C 1
ATOM 952 O O . VAL A 1 119 ? 7.358 3.484 -15.692 1.00 98.62 119 VAL A O 1
ATOM 955 N N . LYS A 1 120 ? 6.081 4.850 -14.448 1.00 98.62 120 LYS A N 1
ATOM 956 C CA . LYS A 1 120 ? 5.531 5.585 -15.589 1.00 98.62 120 LYS A CA 1
ATOM 957 C C . LYS A 1 120 ? 6.625 6.360 -16.327 1.00 98.62 120 LYS A C 1
ATOM 959 O O . LYS A 1 120 ? 6.710 6.241 -17.548 1.00 98.62 120 LYS A O 1
ATOM 964 N N . ASP A 1 121 ? 7.478 7.080 -15.606 1.00 98.56 121 ASP A N 1
ATOM 965 C CA . ASP A 1 121 ? 8.583 7.845 -16.193 1.00 98.56 121 ASP A CA 1
ATOM 966 C C . ASP A 1 121 ? 9.590 6.937 -16.912 1.00 98.56 121 ASP A C 1
ATOM 968 O O . ASP A 1 121 ? 9.987 7.220 -18.044 1.00 98.56 121 ASP A O 1
ATOM 972 N N . ILE A 1 122 ? 9.951 5.800 -16.308 1.00 98.56 122 ILE A N 1
ATOM 973 C CA . ILE A 1 122 ? 10.840 4.808 -16.932 1.00 98.56 122 ILE A CA 1
ATOM 974 C C . ILE A 1 122 ? 10.222 4.246 -18.217 1.00 98.56 122 ILE A C 1
ATOM 976 O O . ILE A 1 122 ? 10.928 4.060 -19.209 1.00 98.56 122 ILE A O 1
ATOM 980 N N . ASN A 1 123 ? 8.914 3.980 -18.231 1.00 98.50 123 ASN A N 1
ATOM 981 C CA . ASN A 1 123 ? 8.241 3.492 -19.435 1.00 98.50 123 ASN A CA 1
ATOM 982 C C . ASN A 1 123 ? 8.241 4.537 -20.557 1.00 98.50 123 ASN A C 1
ATOM 984 O O . ASN A 1 123 ? 8.514 4.178 -21.701 1.00 98.50 123 ASN A O 1
ATOM 988 N N . LEU A 1 124 ? 8.030 5.818 -20.238 1.00 98.38 124 LEU A N 1
ATOM 989 C CA . LEU A 1 124 ? 8.143 6.902 -21.219 1.00 98.38 124 LEU A CA 1
ATOM 990 C C . LEU A 1 124 ? 9.563 6.989 -21.794 1.00 98.38 124 LEU A C 1
ATOM 992 O O . LEU A 1 124 ? 9.742 7.000 -23.010 1.00 98.38 124 LEU A O 1
ATOM 996 N N . GLN A 1 125 ? 10.586 6.953 -20.937 1.00 98.38 125 GLN A N 1
ATOM 997 C CA . GLN A 1 125 ? 11.986 6.948 -21.378 1.00 98.38 125 GLN A CA 1
ATOM 998 C C . GLN A 1 125 ? 12.314 5.727 -22.246 1.00 98.38 125 GLN A C 1
ATOM 1000 O O . GLN A 1 125 ? 13.025 5.834 -23.246 1.00 98.38 125 GLN A O 1
ATOM 1005 N N . LYS A 1 126 ? 11.785 4.552 -21.889 1.00 98.50 126 LYS A N 1
ATOM 1006 C CA . LYS A 1 126 ? 11.937 3.331 -22.686 1.00 98.50 126 LYS A CA 1
ATOM 1007 C C . LYS A 1 126 ? 11.332 3.508 -24.079 1.00 98.50 126 LYS A C 1
ATOM 1009 O O . LYS A 1 126 ? 11.977 3.138 -25.058 1.00 98.50 126 LYS A O 1
ATOM 1014 N N . GLU A 1 127 ? 10.129 4.065 -24.184 1.00 98.56 127 GLU A N 1
ATOM 1015 C CA . GLU A 1 127 ? 9.480 4.333 -25.473 1.00 98.56 127 GLU A CA 1
ATOM 1016 C C . GLU A 1 127 ? 10.291 5.313 -26.331 1.00 98.56 127 GLU A C 1
ATOM 1018 O O . GLU A 1 127 ? 10.506 5.055 -27.518 1.00 98.56 127 GLU A O 1
ATOM 1023 N N . GLU A 1 128 ? 10.813 6.387 -25.733 1.00 98.44 128 GLU A N 1
ATOM 1024 C CA . GLU A 1 128 ? 11.686 7.351 -26.414 1.00 98.44 128 GLU A CA 1
ATOM 1025 C C . GLU A 1 128 ? 12.961 6.691 -26.955 1.00 98.44 128 GLU A C 1
ATOM 1027 O O . GLU A 1 128 ? 13.338 6.907 -28.110 1.00 98.44 128 GLU A O 1
ATOM 1032 N N . ILE A 1 129 ? 13.604 5.841 -26.150 1.00 98.50 129 ILE A N 1
ATOM 1033 C CA . ILE A 1 129 ? 14.799 5.097 -26.560 1.00 98.50 129 ILE A CA 1
ATOM 1034 C C . ILE A 1 129 ? 14.474 4.133 -27.705 1.00 98.50 129 ILE A C 1
ATOM 1036 O O . ILE A 1 129 ? 15.238 4.048 -28.665 1.00 98.50 129 ILE A O 1
ATOM 1040 N N . GLU A 1 130 ? 13.353 3.415 -27.643 1.00 98.56 130 GLU A N 1
ATOM 1041 C CA . GLU A 1 130 ? 12.951 2.498 -28.715 1.00 98.56 130 GLU A CA 1
ATOM 1042 C C . GLU A 1 130 ? 12.630 3.235 -30.023 1.00 98.56 130 GLU A C 1
ATOM 1044 O O . GLU A 1 130 ? 12.987 2.761 -31.106 1.00 98.56 130 GLU A O 1
ATOM 1049 N N . LEU A 1 131 ? 12.024 4.423 -29.951 1.00 98.62 131 LEU A N 1
ATOM 1050 C CA . LEU A 1 131 ? 11.833 5.285 -31.120 1.00 98.62 131 LEU A CA 1
ATOM 1051 C C . LEU A 1 131 ? 13.169 5.771 -31.692 1.00 98.62 131 LEU A C 1
ATOM 1053 O O . LEU A 1 131 ? 13.378 5.697 -32.905 1.00 98.62 131 LEU A O 1
ATOM 1057 N N . ALA A 1 132 ? 14.092 6.214 -30.835 1.00 98.31 132 ALA A N 1
ATOM 1058 C CA . ALA A 1 132 ? 15.419 6.650 -31.257 1.00 98.31 132 ALA A CA 1
ATOM 1059 C C . ALA A 1 132 ? 16.210 5.509 -31.918 1.00 98.31 132 ALA A C 1
ATOM 1061 O O . ALA A 1 132 ? 16.803 5.711 -32.977 1.00 98.31 132 ALA A O 1
ATOM 1062 N N . LYS A 1 133 ? 16.162 4.294 -31.355 1.00 98.69 133 LYS A N 1
ATOM 1063 C CA . LYS A 1 133 ? 16.791 3.099 -31.942 1.00 98.69 133 LYS A CA 1
ATOM 1064 C C . LYS A 1 133 ? 16.260 2.798 -33.340 1.00 98.69 133 LYS A C 1
ATOM 1066 O O . LYS A 1 133 ? 17.053 2.571 -34.248 1.00 98.69 133 LYS A O 1
ATOM 1071 N N . LYS A 1 134 ? 14.934 2.826 -33.528 1.00 98.56 134 LYS A N 1
ATOM 1072 C CA . LYS A 1 134 ? 14.317 2.630 -34.852 1.00 98.56 134 LYS A CA 1
ATOM 1073 C C . LYS A 1 134 ? 14.792 3.687 -35.844 1.00 98.56 134 LYS A C 1
ATOM 1075 O O . LYS A 1 134 ? 15.196 3.345 -36.948 1.00 98.56 134 LYS A O 1
ATOM 1080 N N . HIS A 1 135 ? 14.815 4.951 -35.426 1.00 98.50 135 HIS A N 1
ATOM 1081 C CA . HIS A 1 135 ? 15.268 6.041 -36.282 1.00 98.50 135 HIS A CA 1
ATOM 1082 C C . HIS A 1 135 ? 16.739 5.896 -36.702 1.00 98.50 135 HIS A C 1
ATOM 1084 O O . HIS A 1 135 ? 17.072 6.108 -37.867 1.00 98.50 135 HIS A O 1
ATOM 1090 N N . VAL A 1 136 ? 17.617 5.503 -35.774 1.00 98.44 136 VAL A N 1
ATOM 1091 C CA . VAL A 1 136 ? 19.030 5.235 -36.078 1.00 98.44 136 VAL A CA 1
ATOM 1092 C C . VAL A 1 136 ? 19.162 4.067 -37.054 1.00 98.44 136 VAL A C 1
ATOM 1094 O O . VAL A 1 136 ? 19.864 4.203 -38.053 1.00 98.44 136 VAL A O 1
ATOM 1097 N N . ALA A 1 137 ? 18.430 2.970 -36.838 1.00 98.38 137 ALA A N 1
ATOM 1098 C CA . ALA A 1 137 ? 18.429 1.832 -37.757 1.00 98.38 137 ALA A CA 1
ATOM 1099 C C . ALA A 1 137 ? 17.981 2.232 -39.179 1.00 98.38 137 ALA A C 1
ATOM 1101 O O . ALA A 1 137 ? 18.598 1.814 -40.160 1.00 98.38 137 ALA A O 1
ATOM 1102 N N . ASP A 1 138 ? 16.963 3.089 -39.308 1.00 98.38 138 ASP A N 1
ATOM 1103 C CA . ASP A 1 138 ? 16.513 3.603 -40.608 1.00 98.38 138 ASP A CA 1
ATOM 1104 C C . ASP A 1 138 ? 17.608 4.425 -41.311 1.00 98.38 138 ASP A C 1
ATOM 1106 O O . ASP A 1 138 ? 17.859 4.243 -42.508 1.00 98.38 138 ASP A O 1
ATOM 1110 N N . ILE A 1 139 ? 18.299 5.300 -40.569 1.00 98.50 139 ILE A N 1
ATOM 1111 C CA . ILE A 1 139 ? 19.419 6.096 -41.095 1.00 98.50 139 ILE A CA 1
ATOM 1112 C C . ILE A 1 139 ? 20.566 5.188 -41.545 1.00 98.50 139 ILE A C 1
ATOM 1114 O O . ILE A 1 139 ? 21.134 5.410 -42.617 1.00 98.50 139 ILE A O 1
ATOM 1118 N N . GLU A 1 140 ? 20.913 4.174 -40.753 1.00 98.31 140 GLU A N 1
ATOM 1119 C CA . GLU A 1 140 ? 21.984 3.224 -41.065 1.00 98.31 140 GLU A CA 1
ATOM 1120 C C . GLU A 1 140 ? 21.679 2.423 -42.334 1.00 98.31 140 GLU A C 1
ATOM 1122 O O . GLU A 1 140 ? 22.536 2.309 -43.215 1.00 98.31 140 GLU A O 1
ATOM 1127 N N . LEU A 1 141 ? 20.444 1.931 -42.480 1.00 98.56 141 LEU A N 1
ATOM 1128 C CA . LEU A 1 141 ? 20.002 1.228 -43.686 1.00 98.56 141 LEU A CA 1
ATOM 1129 C C . LEU A 1 141 ? 20.048 2.137 -44.919 1.00 98.56 141 LEU A C 1
ATOM 1131 O O . LEU A 1 141 ? 20.533 1.725 -45.977 1.00 98.56 141 LEU A O 1
ATOM 1135 N N . GLU A 1 142 ? 19.592 3.386 -44.795 1.00 98.31 142 GLU A N 1
ATOM 1136 C CA . GLU A 1 142 ? 19.647 4.357 -45.889 1.00 98.31 142 GLU A CA 1
ATOM 1137 C C . GLU A 1 142 ? 21.098 4.714 -46.253 1.00 98.31 142 GLU A C 1
ATOM 1139 O O . GLU A 1 142 ? 21.460 4.778 -47.432 1.00 98.31 142 GLU A O 1
ATOM 1144 N N . ALA A 1 143 ? 21.959 4.922 -45.253 1.00 98.44 143 ALA A N 1
ATOM 1145 C CA . ALA A 1 143 ? 23.381 5.177 -45.444 1.00 98.44 143 ALA A CA 1
ATOM 1146 C C . ALA A 1 143 ? 24.070 4.001 -46.147 1.00 98.44 143 ALA A C 1
ATOM 1148 O O . ALA A 1 143 ? 24.790 4.225 -47.124 1.00 98.44 143 ALA A O 1
ATOM 1149 N N . TYR A 1 144 ? 23.790 2.763 -45.730 1.00 98.31 144 TYR A N 1
ATOM 1150 C CA . TYR A 1 144 ? 24.315 1.560 -46.372 1.00 98.31 144 TYR A CA 1
ATOM 1151 C C . TYR A 1 144 ? 23.836 1.431 -47.822 1.00 98.31 144 TYR A C 1
ATOM 1153 O O . TYR A 1 144 ? 24.644 1.211 -48.726 1.00 98.31 144 TYR A O 1
ATOM 1161 N N . ALA A 1 145 ? 22.541 1.636 -48.084 1.00 98.25 145 ALA A N 1
ATOM 1162 C CA . ALA A 1 145 ? 21.991 1.599 -49.437 1.00 98.25 145 ALA A CA 1
ATOM 1163 C C . ALA A 1 145 ? 22.624 2.668 -50.348 1.00 98.25 145 ALA A C 1
ATOM 1165 O O . ALA A 1 145 ? 22.993 2.379 -51.492 1.00 98.25 145 ALA A O 1
ATOM 1166 N N . ARG A 1 146 ? 22.812 3.895 -49.837 1.00 98.44 146 ARG A N 1
ATOM 1167 C CA . ARG A 1 146 ? 23.517 4.975 -50.548 1.00 98.44 146 ARG A CA 1
ATOM 1168 C C . ARG A 1 146 ? 24.974 4.612 -50.823 1.00 98.44 146 ARG A C 1
ATOM 1170 O O . ARG A 1 146 ? 25.414 4.743 -51.965 1.00 98.44 146 ARG A O 1
ATOM 1177 N N . ALA A 1 147 ? 25.698 4.120 -49.820 1.00 98.56 147 ALA A N 1
ATOM 1178 C CA . ALA A 1 147 ? 27.085 3.692 -49.966 1.00 98.56 147 ALA A CA 1
ATOM 1179 C C . ALA A 1 147 ? 27.213 2.584 -51.020 1.00 98.56 147 ALA A C 1
ATOM 1181 O O . ALA A 1 147 ? 28.049 2.681 -51.918 1.00 98.56 147 ALA A O 1
ATOM 1182 N N . LYS A 1 148 ? 26.317 1.589 -50.993 1.00 98.38 148 LYS A N 1
ATOM 1183 C CA . LYS A 1 148 ? 26.313 0.489 -51.961 1.00 98.38 148 LYS A CA 1
ATOM 1184 C C . LYS A 1 148 ? 26.039 0.960 -53.388 1.00 98.38 148 LYS A C 1
ATOM 1186 O O . LYS A 1 148 ? 26.659 0.477 -54.335 1.00 98.38 148 LYS A O 1
ATOM 1191 N N . LYS A 1 149 ? 25.138 1.932 -53.554 1.00 98.50 149 LYS A N 1
ATOM 1192 C CA . LYS A 1 149 ? 24.856 2.550 -54.855 1.00 98.50 149 LYS A CA 1
ATOM 1193 C C . LYS A 1 149 ? 26.065 3.312 -55.400 1.00 98.50 149 LYS A C 1
ATOM 1195 O O . LYS A 1 149 ? 26.372 3.189 -56.588 1.00 98.50 149 LYS A O 1
ATOM 1200 N N . ILE A 1 150 ? 26.747 4.080 -54.547 1.00 98.31 150 ILE A N 1
ATOM 1201 C CA . ILE A 1 150 ? 27.978 4.796 -54.912 1.00 98.31 150 ILE A CA 1
ATOM 1202 C C . ILE A 1 150 ? 29.066 3.794 -55.307 1.00 98.31 150 ILE A C 1
ATOM 1204 O O . ILE A 1 150 ? 29.689 3.968 -56.350 1.00 98.31 150 ILE A O 1
ATOM 1208 N N . GLU A 1 151 ? 29.242 2.722 -54.531 1.00 98.25 151 GLU A N 1
ATOM 1209 C CA . GLU A 1 151 ? 30.198 1.650 -54.822 1.00 98.25 151 GLU A CA 1
ATOM 1210 C C . GLU A 1 151 ? 29.923 1.003 -56.190 1.00 98.25 151 GLU A C 1
ATOM 1212 O O . GLU A 1 151 ? 30.824 0.954 -57.025 1.00 98.25 151 GLU A O 1
ATOM 1217 N N . SER A 1 152 ? 28.683 0.573 -56.465 1.00 98.25 152 SER A N 1
ATOM 1218 C CA . SER A 1 152 ? 28.311 -0.020 -57.764 1.00 98.25 152 SER A CA 1
ATOM 1219 C C . SER A 1 152 ? 28.593 0.936 -58.921 1.00 98.25 152 SER A C 1
ATOM 1221 O O . SER A 1 152 ? 29.230 0.555 -59.901 1.00 98.25 152 SER A O 1
ATOM 1223 N N . SER A 1 153 ? 28.198 2.204 -58.772 1.00 98.00 153 SER A N 1
ATOM 1224 C CA . SER A 1 153 ? 28.415 3.232 -59.798 1.00 98.00 153 SER A CA 1
ATOM 1225 C C . SER A 1 153 ? 29.909 3.484 -60.034 1.00 98.00 153 SER A C 1
ATOM 1227 O O . SER A 1 153 ? 30.346 3.646 -61.171 1.00 98.00 153 SER A O 1
ATOM 1229 N N . ALA A 1 154 ? 30.720 3.495 -58.972 1.00 98.12 154 ALA A N 1
ATOM 1230 C CA . ALA A 1 154 ? 32.167 3.650 -59.072 1.00 98.12 154 ALA A CA 1
ATOM 1231 C C . ALA A 1 154 ? 32.827 2.445 -59.762 1.00 98.12 154 ALA A C 1
ATOM 1233 O O . ALA A 1 154 ? 33.711 2.638 -60.596 1.00 98.12 154 ALA A O 1
ATOM 1234 N N . ILE A 1 155 ? 32.381 1.220 -59.463 1.00 98.25 155 ILE A N 1
ATOM 1235 C CA . ILE A 1 155 ? 32.859 -0.007 -60.118 1.00 98.25 155 ILE A CA 1
ATOM 1236 C C . ILE A 1 155 ? 32.499 -0.001 -61.608 1.00 98.25 155 ILE A C 1
ATOM 1238 O O . ILE A 1 155 ? 33.365 -0.262 -62.443 1.00 98.25 155 ILE A O 1
ATOM 1242 N N . GLU A 1 156 ? 31.254 0.323 -61.957 1.00 98.19 156 GLU A N 1
ATOM 1243 C CA . GLU A 1 156 ? 30.801 0.435 -63.349 1.00 98.19 156 GLU A CA 1
ATOM 1244 C C . GLU A 1 156 ? 31.619 1.479 -64.117 1.00 98.19 156 GLU A C 1
ATOM 1246 O O . GLU A 1 156 ? 32.182 1.172 -65.169 1.00 98.19 156 GLU A O 1
ATOM 1251 N N . ASN A 1 157 ? 31.788 2.676 -63.549 1.00 97.94 157 ASN A N 1
ATOM 1252 C CA . ASN A 1 157 ? 32.604 3.735 -64.142 1.00 97.94 157 ASN A CA 1
ATOM 1253 C C . ASN A 1 157 ? 34.074 3.319 -64.300 1.00 97.94 157 ASN A C 1
ATOM 1255 O O . ASN A 1 157 ? 34.685 3.592 -65.333 1.00 97.94 157 ASN A O 1
ATOM 1259 N N . ALA A 1 158 ? 34.649 2.631 -63.309 1.00 97.81 158 ALA A N 1
ATOM 1260 C CA . ALA A 1 158 ? 36.014 2.117 -63.389 1.00 97.81 158 ALA A CA 1
ATOM 1261 C C . ALA A 1 158 ? 36.161 1.047 -64.483 1.00 97.81 158 ALA A C 1
ATOM 1263 O O . ALA A 1 158 ? 37.172 1.031 -65.188 1.00 97.81 158 ALA A O 1
ATOM 1264 N N . ASN A 1 159 ? 35.163 0.178 -64.659 1.00 97.62 159 ASN A N 1
ATOM 1265 C CA . ASN A 1 159 ? 35.147 -0.822 -65.727 1.00 97.62 159 ASN A CA 1
ATOM 1266 C C . ASN A 1 159 ? 35.046 -0.164 -67.110 1.00 97.62 159 ASN A C 1
ATOM 1268 O O . ASN A 1 159 ? 35.854 -0.485 -67.981 1.00 97.62 159 ASN A O 1
ATOM 1272 N N . LEU A 1 160 ? 34.146 0.810 -67.284 1.00 97.88 160 LEU A N 1
ATOM 1273 C CA . LEU A 1 160 ? 34.025 1.588 -68.523 1.00 97.88 160 LEU A CA 1
ATOM 1274 C C . LEU A 1 160 ? 35.324 2.337 -68.852 1.00 97.88 160 LEU A C 1
ATOM 1276 O O . LEU A 1 160 ? 35.797 2.299 -69.988 1.00 97.88 160 LEU A O 1
ATOM 1280 N N . ALA A 1 161 ? 35.949 2.972 -67.856 1.00 97.19 161 ALA A N 1
ATOM 1281 C CA . ALA A 1 161 ? 37.229 3.654 -68.031 1.00 97.19 161 ALA A CA 1
ATOM 1282 C C . ALA A 1 161 ? 38.350 2.679 -68.430 1.00 97.19 161 ALA A C 1
ATOM 1284 O O . ALA A 1 161 ? 39.146 2.982 -69.319 1.00 97.19 161 ALA A O 1
ATOM 1285 N N . ARG A 1 162 ? 38.405 1.489 -67.815 1.00 97.62 162 ARG A N 1
ATOM 1286 C CA . ARG A 1 162 ? 39.371 0.436 -68.175 1.00 97.62 162 ARG A CA 1
ATOM 1287 C C . ARG A 1 162 ? 39.167 -0.071 -69.600 1.00 97.62 162 ARG A C 1
ATOM 1289 O O . ARG A 1 162 ? 40.150 -0.247 -70.316 1.00 97.62 162 ARG A O 1
ATOM 1296 N N . GLU A 1 163 ? 37.924 -0.284 -70.023 1.00 97.50 163 GLU A N 1
ATOM 1297 C CA . GLU A 1 163 ? 37.605 -0.700 -71.391 1.00 97.50 163 GLU A CA 1
ATOM 1298 C C . GLU A 1 163 ? 37.994 0.381 -72.409 1.00 97.50 163 GLU A C 1
ATOM 1300 O O . GLU A 1 163 ? 38.673 0.088 -73.396 1.00 97.50 163 GLU A O 1
ATOM 1305 N N . ALA A 1 164 ? 37.662 1.646 -72.132 1.00 97.12 164 ALA A N 1
ATOM 1306 C CA . ALA A 1 164 ? 38.056 2.780 -72.962 1.00 97.12 164 ALA A CA 1
ATOM 1307 C C . ALA A 1 164 ? 39.585 2.899 -73.091 1.00 97.12 164 ALA A C 1
ATOM 1309 O O . ALA A 1 164 ? 40.102 3.067 -74.198 1.00 97.12 164 ALA A O 1
ATOM 1310 N N . LEU A 1 165 ? 40.321 2.747 -71.983 1.00 97.56 165 LEU A N 1
ATOM 1311 C CA . LEU A 1 165 ? 41.787 2.729 -71.985 1.00 97.56 165 LEU A CA 1
ATOM 1312 C C . LEU A 1 165 ? 42.346 1.547 -72.786 1.00 97.56 165 LEU A C 1
ATOM 1314 O O . LEU A 1 165 ? 43.287 1.726 -73.557 1.00 97.56 165 LEU A O 1
ATOM 1318 N N . SER A 1 166 ? 41.763 0.354 -72.647 1.00 97.69 166 SER A N 1
ATOM 1319 C CA . SER A 1 166 ? 42.159 -0.830 -73.418 1.00 97.69 166 SER A CA 1
ATOM 1320 C C . SER A 1 166 ? 41.994 -0.601 -74.925 1.00 97.69 166 SER A C 1
ATOM 1322 O O . SER A 1 166 ? 42.929 -0.829 -75.697 1.00 97.69 166 SER A O 1
ATOM 1324 N N . ASN A 1 167 ? 40.845 -0.062 -75.340 1.00 97.31 167 ASN A N 1
ATOM 1325 C CA . ASN A 1 167 ? 40.566 0.269 -76.737 1.00 97.31 167 ASN A CA 1
ATOM 1326 C C . ASN A 1 167 ? 41.533 1.332 -77.275 1.00 97.31 167 ASN A C 1
ATOM 1328 O O . ASN A 1 167 ? 42.095 1.155 -78.356 1.00 97.31 167 ASN A O 1
ATOM 1332 N N . LEU A 1 168 ? 41.811 2.384 -76.497 1.00 97.69 168 LEU A N 1
ATOM 1333 C CA . LEU A 1 168 ? 42.787 3.410 -76.867 1.00 97.69 168 LEU A CA 1
ATOM 1334 C C . LEU A 1 168 ? 44.199 2.828 -77.032 1.00 97.69 168 LEU A C 1
ATOM 1336 O O . LEU A 1 168 ? 44.892 3.172 -77.988 1.00 97.69 168 LEU A O 1
ATOM 1340 N N . ILE A 1 169 ? 44.622 1.923 -76.141 1.00 97.62 169 ILE A N 1
ATOM 1341 C CA . ILE A 1 169 ? 45.916 1.231 -76.245 1.00 97.62 169 ILE A CA 1
ATOM 1342 C C . ILE A 1 169 ? 45.970 0.369 -77.511 1.00 97.62 169 ILE A C 1
ATOM 1344 O O . ILE A 1 169 ? 46.987 0.371 -78.205 1.00 97.62 169 ILE A O 1
ATOM 1348 N N . LEU A 1 170 ? 44.902 -0.366 -77.834 1.00 97.31 170 LEU A N 1
ATOM 1349 C CA . LEU A 1 170 ? 44.832 -1.172 -79.056 1.00 97.31 170 LEU A CA 1
ATOM 1350 C C . LEU A 1 170 ? 44.891 -0.303 -80.316 1.00 97.31 170 LEU A C 1
ATOM 1352 O O . LEU A 1 170 ? 45.621 -0.630 -81.252 1.00 97.31 170 LEU A O 1
ATOM 1356 N N . ASP A 1 171 ? 44.179 0.819 -80.337 1.00 97.62 171 ASP A N 1
ATOM 1357 C CA . ASP A 1 171 ? 44.210 1.748 -81.464 1.00 97.62 171 ASP A CA 1
ATOM 1358 C C . ASP A 1 171 ? 45.560 2.451 -81.601 1.00 97.62 171 ASP A C 1
ATOM 1360 O O . ASP A 1 171 ? 46.063 2.580 -82.719 1.00 97.62 171 ASP A O 1
ATOM 1364 N N . ALA A 1 172 ? 46.186 2.844 -80.489 1.00 96.56 172 ALA A N 1
ATOM 1365 C CA . ALA A 1 172 ? 47.547 3.364 -80.487 1.00 96.56 172 ALA A CA 1
ATOM 1366 C C . ALA A 1 172 ? 48.516 2.326 -81.066 1.00 96.56 172 ALA A C 1
ATOM 1368 O O . ALA A 1 172 ? 49.241 2.647 -82.004 1.00 96.56 172 ALA A O 1
ATOM 1369 N N . LYS A 1 173 ? 48.469 1.068 -80.600 1.00 97.31 173 LYS A N 1
ATOM 1370 C CA . LYS A 1 173 ? 49.275 -0.039 -81.149 1.00 97.31 173 LYS A CA 1
ATOM 1371 C C . LYS A 1 173 ? 49.072 -0.204 -82.656 1.00 97.31 173 LYS A C 1
ATOM 1373 O O . LYS A 1 173 ? 50.049 -0.194 -83.391 1.00 97.31 173 LYS A O 1
ATOM 1378 N N . ARG A 1 174 ? 47.823 -0.238 -83.137 1.00 97.19 174 ARG A N 1
ATOM 1379 C CA . ARG A 1 174 ? 47.511 -0.321 -84.579 1.00 97.19 174 ARG A CA 1
ATOM 1380 C C . ARG A 1 174 ? 48.062 0.858 -85.384 1.00 97.19 174 ARG A C 1
ATOM 1382 O O . ARG A 1 174 ? 48.387 0.684 -86.556 1.00 97.19 174 ARG A O 1
ATOM 1389 N N . ARG A 1 175 ? 48.088 2.067 -84.812 1.00 97.06 175 ARG A N 1
ATOM 1390 C CA . ARG A 1 175 ? 48.682 3.253 -85.455 1.00 97.06 175 ARG A CA 1
ATOM 1391 C C . ARG A 1 175 ? 50.207 3.159 -85.469 1.00 97.06 175 ARG A C 1
ATOM 1393 O O . ARG A 1 175 ? 50.798 3.438 -86.503 1.00 97.06 175 ARG A O 1
ATOM 1400 N N . PHE A 1 176 ? 50.825 2.722 -84.371 1.00 97.19 176 PHE A N 1
ATOM 1401 C CA . PHE A 1 176 ? 52.266 2.476 -84.304 1.00 97.19 176 PHE A CA 1
ATOM 1402 C C . PHE A 1 176 ? 52.711 1.397 -85.295 1.00 97.19 176 PHE A C 1
ATOM 1404 O O . PHE A 1 176 ? 53.680 1.619 -86.010 1.00 97.19 176 PHE A O 1
ATOM 1411 N N . ASP A 1 177 ? 51.993 0.273 -85.385 1.00 97.06 177 ASP A N 1
ATOM 1412 C CA . ASP A 1 177 ? 52.287 -0.791 -86.351 1.00 97.06 177 ASP A CA 1
ATOM 1413 C C . ASP A 1 177 ? 52.177 -0.282 -87.792 1.00 97.06 177 ASP A C 1
ATOM 1415 O O . ASP A 1 177 ? 53.081 -0.530 -88.579 1.00 97.06 177 ASP A O 1
ATOM 1419 N N . ARG A 1 178 ? 51.145 0.511 -88.120 1.00 96.81 178 ARG A N 1
ATOM 1420 C CA . ARG A 1 178 ? 51.029 1.162 -89.438 1.00 96.81 178 ARG A CA 1
ATOM 1421 C C . ARG A 1 178 ? 52.220 2.064 -89.749 1.00 96.81 178 ARG A C 1
ATOM 1423 O O . ARG A 1 178 ? 52.838 1.903 -90.789 1.00 96.81 178 ARG A O 1
ATOM 1430 N N . VAL A 1 179 ? 52.579 2.964 -88.831 1.00 97.19 179 VAL A N 1
ATOM 1431 C CA . VAL A 1 179 ? 53.732 3.863 -89.015 1.00 97.19 179 VAL A CA 1
ATOM 1432 C C . VAL A 1 179 ? 55.036 3.074 -89.145 1.00 97.19 179 VAL A C 1
ATOM 1434 O O . VAL A 1 179 ? 55.885 3.430 -89.956 1.00 97.19 179 VAL A O 1
ATOM 1437 N N . ARG A 1 180 ? 55.206 1.994 -88.373 1.00 97.44 180 ARG A N 1
ATOM 1438 C CA . ARG A 1 180 ? 56.355 1.091 -88.498 1.00 97.44 180 ARG A CA 1
ATOM 1439 C C . ARG A 1 180 ? 56.376 0.430 -89.874 1.00 97.44 180 ARG A C 1
ATOM 1441 O O . ARG A 1 180 ? 57.420 0.440 -90.513 1.00 97.44 180 ARG A O 1
ATOM 1448 N N . ASP A 1 181 ? 55.261 -0.139 -90.317 1.00 96.62 181 ASP A N 1
ATOM 1449 C CA . ASP A 1 181 ? 55.170 -0.829 -91.602 1.00 96.62 181 ASP A CA 1
ATOM 1450 C C . ASP A 1 181 ? 55.434 0.157 -92.759 1.00 96.62 181 ASP A C 1
ATOM 1452 O O . ASP A 1 181 ? 56.270 -0.126 -93.619 1.00 96.62 181 ASP A O 1
ATOM 1456 N N . ASP A 1 182 ? 54.866 1.366 -92.706 1.00 96.19 182 ASP A N 1
ATOM 1457 C CA . ASP A 1 182 ? 55.143 2.460 -93.648 1.00 96.19 182 ASP A CA 1
ATOM 1458 C C . ASP A 1 182 ? 56.630 2.871 -93.630 1.00 96.19 182 ASP A C 1
ATOM 1460 O O . ASP A 1 182 ? 57.256 3.042 -94.680 1.00 96.19 182 ASP A O 1
ATOM 1464 N N . ALA A 1 183 ? 57.244 2.977 -92.446 1.00 95.31 183 ALA A N 1
ATOM 1465 C CA . ALA A 1 183 ? 58.673 3.255 -92.301 1.00 95.31 183 ALA A CA 1
ATOM 1466 C C . ALA A 1 183 ? 59.541 2.125 -92.884 1.00 95.31 183 ALA A C 1
ATOM 1468 O O . ALA A 1 183 ? 60.526 2.387 -93.565 1.00 95.31 183 ALA A O 1
ATOM 1469 N N . THR A 1 184 ? 59.179 0.856 -92.679 1.00 95.94 184 THR A N 1
ATOM 1470 C CA . THR A 1 184 ? 59.912 -0.273 -93.278 1.00 95.94 184 THR A CA 1
ATOM 1471 C C . THR A 1 184 ? 59.750 -0.327 -94.793 1.00 95.94 184 THR A C 1
ATOM 1473 O O . THR A 1 184 ? 60.710 -0.651 -95.496 1.00 95.94 184 THR A O 1
ATOM 1476 N N . HIS A 1 185 ? 58.571 0.036 -95.310 1.00 95.50 185 HIS A N 1
ATOM 1477 C CA . HIS A 1 185 ? 58.326 0.129 -96.742 1.00 95.50 185 HIS A CA 1
ATOM 1478 C C . HIS A 1 185 ? 59.160 1.248 -97.367 1.00 95.50 185 HIS A C 1
ATOM 1480 O O . HIS A 1 185 ? 59.870 0.999 -98.336 1.00 95.50 185 HIS A O 1
ATOM 1486 N N . THR A 1 186 ? 59.160 2.445 -96.774 1.00 95.50 186 THR A N 1
ATOM 1487 C CA . THR A 1 186 ? 59.977 3.577 -97.246 1.00 95.50 186 THR A CA 1
ATOM 1488 C C . THR A 1 186 ? 61.476 3.309 -97.117 1.00 95.50 186 THR A C 1
ATOM 1490 O O . THR A 1 186 ? 62.217 3.620 -98.043 1.00 95.50 186 THR A O 1
ATOM 1493 N N . LEU A 1 187 ? 61.943 2.662 -96.041 1.00 95.50 187 LEU A N 1
ATOM 1494 C CA . LEU A 1 187 ? 63.345 2.241 -95.913 1.00 95.50 187 LEU A CA 1
ATOM 1495 C C . LEU A 1 187 ? 63.733 1.202 -96.970 1.00 95.50 187 LEU A C 1
ATOM 1497 O O . LEU A 1 187 ? 64.821 1.289 -97.530 1.00 95.50 187 LEU A O 1
ATOM 1501 N N . SER A 1 188 ? 62.850 0.248 -97.277 1.00 94.00 188 SER A N 1
ATOM 1502 C CA . SER A 1 188 ? 63.082 -0.740 -98.341 1.00 94.00 188 SER A CA 1
ATOM 1503 C C . SER A 1 188 ? 63.083 -0.088 -99.725 1.00 94.00 188 SER A C 1
ATOM 1505 O O . SER A 1 188 ? 63.928 -0.417 -100.552 1.00 94.00 188 SER A O 1
ATOM 1507 N N . GLN A 1 189 ? 62.186 0.876 -99.963 1.00 93.50 189 GLN A N 1
ATOM 1508 C CA . GLN A 1 189 ? 62.185 1.700 -101.173 1.00 93.50 189 GLN A CA 1
ATOM 1509 C C . GLN A 1 189 ? 63.493 2.491 -101.294 1.00 93.50 189 GLN A C 1
ATOM 1511 O O . GLN A 1 189 ? 64.164 2.385 -102.314 1.00 93.50 189 GLN A O 1
ATOM 1516 N N . MET A 1 190 ? 63.915 3.209 -100.247 1.00 91.94 190 MET A N 1
ATOM 1517 C CA . MET A 1 190 ? 65.190 3.937 -100.234 1.00 91.94 190 MET A CA 1
ATOM 1518 C C . MET A 1 190 ? 66.384 3.006 -100.447 1.00 91.94 190 MET A C 1
ATOM 1520 O O . MET A 1 190 ? 67.280 3.352 -101.206 1.00 91.94 190 MET A O 1
ATOM 1524 N N . ALA A 1 191 ? 66.400 1.824 -99.826 1.00 91.56 191 ALA A N 1
ATOM 1525 C CA . ALA A 1 191 ? 67.442 0.827 -100.050 1.00 91.56 191 ALA A CA 1
ATOM 1526 C C . ALA A 1 191 ? 67.466 0.361 -101.513 1.00 91.56 191 ALA A C 1
ATOM 1528 O O . ALA A 1 191 ? 68.533 0.330 -102.112 1.00 91.56 191 ALA A O 1
ATOM 1529 N N . SER A 1 192 ? 66.304 0.092 -102.116 1.00 90.31 192 SER A N 1
ATOM 1530 C CA . SER A 1 192 ? 66.218 -0.292 -103.530 1.00 90.31 192 SER A CA 1
ATOM 1531 C C . SER A 1 192 ? 66.631 0.832 -104.486 1.00 90.31 192 SER A C 1
ATOM 1533 O O . SER A 1 192 ? 67.288 0.568 -105.489 1.00 90.31 192 SER A O 1
ATOM 1535 N N . GLU A 1 193 ? 66.311 2.089 -104.166 1.00 92.31 193 GLU A N 1
ATOM 1536 C CA . GLU A 1 193 ? 66.768 3.251 -104.934 1.00 92.31 193 GLU A CA 1
ATOM 1537 C C . GLU A 1 193 ? 68.273 3.479 -104.756 1.00 92.31 193 GLU A C 1
ATOM 1539 O O . GLU A 1 193 ? 68.959 3.813 -105.717 1.00 92.31 193 GLU A O 1
ATOM 1544 N N . LEU A 1 194 ? 68.827 3.245 -103.562 1.00 91.81 194 LEU A N 1
ATOM 1545 C CA . LEU A 1 194 ? 70.273 3.272 -103.329 1.00 91.81 194 LEU A CA 1
ATOM 1546 C C . LEU A 1 194 ? 70.991 2.138 -104.063 1.00 91.81 194 LEU A C 1
ATOM 1548 O O . LEU A 1 194 ? 72.048 2.380 -104.639 1.00 91.81 194 LEU A O 1
ATOM 1552 N N . ASP A 1 195 ? 70.431 0.929 -104.082 1.00 89.44 195 ASP A N 1
ATOM 1553 C CA . ASP A 1 195 ? 70.957 -0.190 -104.867 1.00 89.44 195 ASP A CA 1
ATOM 1554 C C . ASP A 1 195 ? 70.898 0.126 -106.362 1.00 89.44 195 ASP A C 1
ATOM 1556 O O . ASP A 1 195 ? 71.880 -0.082 -107.070 1.00 89.44 195 ASP A O 1
ATOM 1560 N N . ARG A 1 196 ? 69.809 0.738 -106.839 1.00 87.81 196 ARG A N 1
ATOM 1561 C CA . ARG A 1 196 ? 69.699 1.227 -108.216 1.00 87.81 196 ARG A CA 1
ATOM 1562 C C . ARG A 1 196 ? 70.721 2.322 -108.522 1.00 87.81 196 ARG A C 1
ATOM 1564 O O . ARG A 1 196 ? 71.348 2.281 -109.575 1.00 87.81 196 ARG A O 1
ATOM 1571 N N . LEU A 1 197 ? 70.919 3.287 -107.624 1.00 88.69 197 LEU A N 1
ATOM 1572 C CA . LEU A 1 197 ? 71.948 4.322 -107.761 1.00 88.69 197 LEU A CA 1
ATOM 1573 C C . LEU A 1 197 ? 73.348 3.712 -107.761 1.00 88.69 197 LEU A C 1
ATOM 1575 O O . LEU A 1 197 ? 74.184 4.132 -108.552 1.00 88.69 197 LEU A O 1
ATOM 1579 N N . LYS A 1 198 ? 73.604 2.712 -106.915 1.00 88.06 198 LYS A N 1
ATOM 1580 C CA . LYS A 1 198 ? 74.856 1.952 -106.891 1.00 88.06 198 LYS A CA 1
ATOM 1581 C C . LYS A 1 198 ? 75.059 1.178 -108.190 1.00 88.06 198 LYS A C 1
ATOM 1583 O O . LYS A 1 198 ? 76.174 1.155 -108.693 1.00 88.06 198 LYS A O 1
ATOM 1588 N N . GLU A 1 199 ? 74.014 0.577 -108.748 1.00 85.12 199 GLU A N 1
ATOM 1589 C CA . GLU A 1 199 ? 74.055 -0.092 -110.050 1.00 85.12 199 GLU A CA 1
ATOM 1590 C C . GLU A 1 199 ? 74.382 0.907 -111.167 1.00 85.12 199 GLU A C 1
ATOM 1592 O O . GLU A 1 199 ? 75.322 0.694 -111.927 1.00 85.12 199 GLU A O 1
ATOM 1597 N N . VAL A 1 200 ? 73.705 2.062 -111.197 1.00 83.38 200 VAL A N 1
ATOM 1598 C CA . VAL A 1 200 ? 74.034 3.173 -112.108 1.00 83.38 200 VAL A CA 1
ATOM 1599 C C . VAL A 1 200 ? 75.481 3.639 -111.913 1.00 83.38 200 VAL A C 1
ATOM 1601 O O . VAL A 1 200 ? 76.182 3.877 -112.893 1.00 83.38 200 VAL A O 1
ATOM 1604 N N . LEU A 1 201 ? 75.959 3.733 -110.669 1.00 82.06 201 LEU A N 1
ATOM 1605 C CA . LEU A 1 201 ? 77.334 4.120 -110.356 1.00 82.06 201 LEU A CA 1
ATOM 1606 C C . LEU A 1 201 ? 78.352 3.057 -110.804 1.00 82.06 201 LEU A C 1
ATOM 1608 O O . LEU A 1 201 ? 79.434 3.411 -111.255 1.00 82.06 201 LEU A O 1
ATOM 1612 N N . ASN A 1 202 ? 78.018 1.768 -110.714 1.00 83.31 202 ASN A N 1
ATOM 1613 C CA . ASN A 1 202 ? 78.857 0.667 -111.198 1.00 83.31 202 ASN A CA 1
ATOM 1614 C C . ASN A 1 202 ? 78.925 0.620 -112.729 1.00 83.31 202 ASN A C 1
ATOM 1616 O O . ASN A 1 202 ? 79.957 0.238 -113.272 1.00 83.31 202 ASN A O 1
ATOM 1620 N N . HIS A 1 203 ? 77.863 1.040 -113.417 1.00 78.62 203 HIS A N 1
ATOM 1621 C CA . HIS A 1 203 ? 77.866 1.244 -114.867 1.00 78.62 203 HIS A CA 1
ATOM 1622 C C . HIS A 1 203 ? 78.480 2.590 -115.277 1.00 78.62 203 HIS A C 1
ATOM 1624 O O . HIS A 1 203 ? 78.680 2.838 -116.464 1.00 78.62 203 HIS A O 1
ATOM 1630 N N . LEU A 1 204 ? 78.818 3.470 -114.328 1.00 81.06 204 LEU A N 1
ATOM 1631 C CA . LEU A 1 204 ? 79.407 4.771 -114.625 1.00 81.06 204 LEU A CA 1
ATOM 1632 C C . LEU A 1 204 ? 80.813 4.652 -115.251 1.00 81.06 204 LEU A C 1
ATOM 1634 O O . LEU A 1 204 ? 81.038 5.326 -116.251 1.00 81.06 204 LEU A O 1
ATOM 1638 N N . PRO A 1 205 ? 81.735 3.786 -114.776 1.00 74.50 205 PRO A N 1
ATOM 1639 C CA . PRO A 1 205 ? 82.985 3.481 -115.473 1.00 74.50 205 PRO A CA 1
ATOM 1640 C C . PRO A 1 205 ? 82.764 2.946 -116.886 1.00 74.50 205 PRO A C 1
ATOM 1642 O O . PRO A 1 205 ? 83.396 3.442 -117.805 1.00 74.50 205 PRO A O 1
ATOM 1645 N N . GLU A 1 206 ? 81.820 2.022 -117.091 1.00 69.50 206 GLU A N 1
ATOM 1646 C CA . GLU A 1 206 ? 81.489 1.514 -118.433 1.00 69.50 206 GLU A CA 1
ATOM 1647 C C . GLU A 1 206 ? 80.923 2.620 -119.329 1.00 69.50 206 GLU A C 1
ATOM 1649 O O . GLU A 1 206 ? 81.247 2.690 -120.511 1.00 69.50 206 GLU A O 1
ATOM 1654 N N . SER A 1 207 ? 80.120 3.530 -118.773 1.00 71.88 207 SER A N 1
ATOM 1655 C CA . SER A 1 207 ? 79.637 4.707 -119.491 1.00 71.88 207 SER A CA 1
ATOM 1656 C C . SER A 1 207 ? 80.752 5.722 -119.761 1.00 71.88 207 SER A C 1
ATOM 1658 O O . SER A 1 207 ? 80.749 6.322 -120.823 1.00 71.88 207 SER A O 1
ATOM 1660 N N . PHE A 1 208 ? 81.743 5.884 -118.874 1.00 77.06 208 PHE A N 1
ATOM 1661 C CA . PHE A 1 208 ? 82.928 6.720 -119.099 1.00 77.06 208 PHE A CA 1
ATOM 1662 C C . PHE A 1 208 ? 83.913 6.087 -120.083 1.00 77.06 208 PHE A C 1
ATOM 1664 O O . PHE A 1 208 ? 84.565 6.823 -120.817 1.00 77.06 208 PHE A O 1
ATOM 1671 N N . ASP A 1 209 ? 84.005 4.760 -120.135 1.00 73.56 209 ASP A N 1
ATOM 1672 C CA . ASP A 1 209 ? 84.761 4.013 -121.140 1.00 73.56 209 ASP A CA 1
ATOM 1673 C C . ASP A 1 209 ? 84.044 4.075 -122.493 1.00 73.56 209 ASP A C 1
ATOM 1675 O O . ASP A 1 209 ? 84.681 4.309 -123.517 1.00 73.56 209 ASP A O 1
ATOM 1679 N N . SER A 1 210 ? 82.710 3.968 -122.508 1.00 71.62 210 SER A N 1
ATOM 1680 C CA . SER A 1 210 ? 81.883 4.182 -123.700 1.00 71.62 210 SER A CA 1
ATOM 1681 C C . SER A 1 210 ? 81.971 5.629 -124.184 1.00 71.62 210 SER A C 1
ATOM 1683 O O . SER A 1 210 ? 82.142 5.849 -125.376 1.00 71.62 210 SER A O 1
ATOM 1685 N N . ILE A 1 211 ? 81.927 6.616 -123.284 1.00 70.38 211 ILE A N 1
ATOM 1686 C CA . ILE A 1 211 ? 82.121 8.037 -123.598 1.00 70.38 211 ILE A CA 1
ATOM 1687 C C . ILE A 1 211 ? 83.572 8.304 -123.996 1.00 70.38 211 ILE A C 1
ATOM 1689 O O . ILE A 1 211 ? 83.783 9.091 -124.901 1.00 70.38 211 ILE A O 1
ATOM 1693 N N . SER A 1 212 ? 84.579 7.662 -123.399 1.00 66.06 212 SER A N 1
ATOM 1694 C CA . SER A 1 212 ? 85.975 7.770 -123.856 1.00 66.06 212 SER A CA 1
ATOM 1695 C C . SER A 1 212 ? 86.147 7.154 -125.239 1.00 66.06 212 SER A C 1
ATOM 1697 O O . SER A 1 212 ? 86.844 7.733 -126.061 1.00 66.06 212 SER A O 1
ATOM 1699 N N . GLY A 1 213 ? 85.458 6.051 -125.541 1.00 62.47 213 GLY A N 1
ATOM 1700 C CA . GLY A 1 213 ? 85.402 5.455 -126.876 1.00 62.47 213 GLY A CA 1
ATOM 1701 C C . GLY A 1 213 ? 84.650 6.325 -127.888 1.00 62.47 213 GLY A C 1
ATOM 1702 O O . GLY A 1 213 ? 85.094 6.478 -129.027 1.00 62.47 213 GLY A O 1
ATOM 1703 N N . GLU A 1 214 ? 83.549 6.960 -127.482 1.00 62.84 214 GLU A N 1
ATOM 1704 C CA . GLU A 1 214 ? 82.836 7.960 -128.282 1.00 62.84 214 GLU A CA 1
ATOM 1705 C C . GLU A 1 214 ? 83.644 9.256 -128.429 1.00 62.84 214 GLU A C 1
ATOM 1707 O O . GLU A 1 214 ? 83.599 9.859 -129.490 1.00 62.84 214 GLU A O 1
ATOM 1712 N N . LEU A 1 215 ? 84.441 9.669 -127.440 1.00 63.41 215 LEU A N 1
ATOM 1713 C CA . LEU A 1 215 ? 85.314 10.848 -127.474 1.00 63.41 215 LEU A CA 1
ATOM 1714 C C . LEU A 1 215 ? 86.577 10.589 -128.309 1.00 63.41 215 LEU A C 1
ATOM 1716 O O . LEU A 1 215 ? 87.005 11.472 -129.051 1.00 63.41 215 LEU A O 1
ATOM 1720 N N . ASP A 1 216 ? 87.121 9.371 -128.278 1.00 58.31 216 ASP A N 1
ATOM 1721 C CA . ASP A 1 216 ? 88.130 8.895 -129.229 1.00 58.31 216 ASP A CA 1
ATOM 1722 C C . ASP A 1 216 ? 87.556 8.828 -130.653 1.00 58.31 216 ASP A C 1
ATOM 1724 O O . ASP A 1 216 ? 88.264 9.112 -131.623 1.00 58.31 216 ASP A O 1
ATOM 1728 N N . SER A 1 217 ? 86.253 8.563 -130.784 1.00 55.25 217 SER A N 1
ATOM 1729 C CA . SER A 1 217 ? 85.526 8.640 -132.056 1.00 55.25 217 SER A CA 1
ATOM 1730 C C . SER A 1 217 ? 85.187 10.089 -132.466 1.00 55.25 217 SER A C 1
ATOM 1732 O O . SER A 1 217 ? 85.230 10.412 -133.651 1.00 55.25 217 SER A O 1
ATOM 1734 N N . LEU A 1 218 ? 84.947 11.009 -131.521 1.00 57.53 218 LEU A N 1
ATOM 1735 C CA . LEU A 1 218 ? 84.705 12.441 -131.764 1.00 57.53 218 LEU A CA 1
ATOM 1736 C C . LEU A 1 218 ? 85.998 13.250 -131.968 1.00 57.53 218 LEU A C 1
ATOM 1738 O O . LEU A 1 218 ? 85.957 14.312 -132.596 1.00 57.53 218 LEU A O 1
ATOM 1742 N N . ARG A 1 219 ? 87.168 12.739 -131.549 1.00 46.75 219 ARG A N 1
ATOM 1743 C CA . ARG A 1 219 ? 88.494 13.266 -131.933 1.00 46.75 219 ARG A CA 1
ATOM 1744 C C . ARG A 1 219 ? 88.720 13.201 -133.453 1.00 46.75 219 ARG A C 1
ATOM 1746 O O . ARG A 1 219 ? 89.588 13.903 -133.973 1.00 46.75 219 ARG A O 1
ATOM 1753 N N . PHE A 1 220 ? 87.890 12.441 -134.170 1.00 40.47 220 PHE A N 1
ATOM 1754 C CA . PHE A 1 220 ? 87.785 12.425 -135.625 1.00 40.47 220 PHE A CA 1
ATOM 1755 C C . PHE A 1 220 ? 86.328 12.579 -136.089 1.00 40.47 220 PHE A C 1
ATOM 1757 O O . PHE A 1 220 ? 85.790 11.702 -136.756 1.00 40.47 220 PHE A O 1
ATOM 1764 N N . GLY A 1 221 ? 85.677 13.708 -135.794 1.00 33.56 221 GLY A N 1
ATOM 1765 C CA . GLY A 1 221 ? 84.365 13.948 -136.404 1.00 33.56 221 GLY A CA 1
ATOM 1766 C C . GLY A 1 221 ? 83.572 15.121 -135.860 1.00 33.56 221 GLY A C 1
ATOM 1767 O O . GLY A 1 221 ? 82.484 14.934 -135.330 1.00 33.56 221 GLY A O 1
ATOM 1768 N N . ASN A 1 222 ? 84.074 16.340 -136.053 1.00 30.30 222 ASN A N 1
ATOM 1769 C CA . ASN A 1 222 ? 83.219 17.526 -136.052 1.00 30.30 222 ASN A CA 1
ATOM 1770 C C . ASN A 1 222 ? 82.194 17.413 -137.190 1.00 30.30 222 ASN A C 1
ATOM 1772 O O . ASN A 1 222 ? 82.603 17.204 -138.327 1.00 30.30 222 ASN A O 1
ATOM 1776 N N . GLU A 1 223 ? 80.908 17.649 -136.916 1.00 33.22 223 GLU A N 1
ATOM 1777 C CA . GLU A 1 223 ? 80.115 18.706 -137.568 1.00 33.22 223 GLU A CA 1
ATOM 1778 C C . GLU A 1 223 ? 78.599 18.566 -137.319 1.00 33.22 223 GLU A C 1
ATOM 1780 O O . GLU A 1 223 ? 77.971 17.600 -137.735 1.00 33.22 223 GLU A O 1
ATOM 1785 N N . LYS A 1 224 ? 78.028 19.671 -136.813 1.00 33.62 224 LYS A N 1
ATOM 1786 C CA . LYS A 1 224 ? 76.691 20.241 -137.093 1.00 33.62 224 LYS A CA 1
ATOM 1787 C C . LYS A 1 224 ? 75.552 20.055 -136.074 1.00 33.62 224 LYS A C 1
ATOM 1789 O O . LYS A 1 224 ? 74.832 19.070 -136.056 1.00 33.62 224 LYS A O 1
ATOM 1794 N N . LYS A 1 225 ? 75.275 21.228 -135.482 1.00 34.66 225 LYS A N 1
ATOM 1795 C CA . LYS A 1 225 ? 73.980 21.923 -135.335 1.00 34.66 225 LYS A CA 1
ATOM 1796 C C . LYS A 1 225 ? 73.122 21.617 -134.106 1.00 34.66 225 LYS A C 1
ATOM 1798 O O . LYS A 1 225 ? 72.156 20.869 -134.151 1.00 34.66 225 LYS A O 1
ATOM 1803 N N . ASN A 1 226 ? 73.395 22.431 -133.088 1.00 31.75 226 ASN A N 1
ATOM 1804 C CA . ASN A 1 226 ? 72.405 23.003 -132.181 1.00 31.75 226 ASN A CA 1
ATOM 1805 C C . ASN A 1 226 ? 71.367 23.855 -132.935 1.00 31.75 226 ASN A C 1
ATOM 1807 O O . ASN A 1 226 ? 71.742 24.650 -133.800 1.00 31.75 226 ASN A O 1
ATOM 1811 N N . VAL A 1 227 ? 70.103 23.767 -132.506 1.00 34.88 227 VAL A N 1
ATOM 1812 C CA . VAL A 1 227 ? 69.142 24.884 -132.481 1.00 34.88 227 VAL A CA 1
ATOM 1813 C C . VAL A 1 227 ? 68.384 24.812 -131.145 1.00 34.88 227 VAL A C 1
ATOM 1815 O O . VAL A 1 227 ? 67.420 24.071 -131.001 1.00 34.88 227 VAL A O 1
ATOM 1818 N N . ALA A 1 228 ? 68.882 25.551 -130.154 1.00 32.19 228 ALA A N 1
ATOM 1819 C CA . ALA A 1 228 ? 68.070 26.297 -129.181 1.00 32.19 228 ALA A CA 1
ATOM 1820 C C . ALA A 1 228 ? 67.896 27.730 -129.768 1.00 32.19 228 ALA A C 1
ATOM 1822 O O . ALA A 1 228 ? 68.393 27.932 -130.884 1.00 32.19 228 ALA A O 1
ATOM 1823 N N . PRO A 1 229 ? 67.351 28.765 -129.094 1.00 56.03 229 PRO A N 1
ATOM 1824 C CA . PRO A 1 229 ? 66.791 28.886 -127.737 1.00 56.03 229 PRO A CA 1
ATOM 1825 C C . PRO A 1 229 ? 65.429 29.636 -127.763 1.00 56.03 229 PRO A C 1
ATOM 1827 O O . PRO A 1 229 ? 64.839 29.798 -128.824 1.00 56.03 229 PRO A O 1
ATOM 1830 N N . GLU A 1 230 ? 64.768 29.953 -126.651 1.00 34.34 230 GLU A N 1
ATOM 1831 C CA . GLU A 1 230 ? 64.897 31.191 -125.847 1.00 34.34 230 GLU A CA 1
ATOM 1832 C C . GLU A 1 230 ? 63.635 31.251 -124.962 1.00 34.34 230 GLU A C 1
ATOM 1834 O O . GLU A 1 230 ? 62.600 30.722 -125.356 1.00 34.34 230 GLU A O 1
ATOM 1839 N N . ALA A 1 231 ? 63.542 31.907 -123.812 1.00 37.31 231 ALA A N 1
ATOM 1840 C CA . ALA A 1 231 ? 64.434 32.607 -122.889 1.00 37.31 231 ALA A CA 1
ATOM 1841 C C . ALA A 1 231 ? 63.456 33.055 -121.771 1.00 37.31 231 ALA A C 1
ATOM 1843 O O . ALA A 1 231 ? 62.363 33.527 -122.070 1.00 37.31 231 ALA A O 1
ATOM 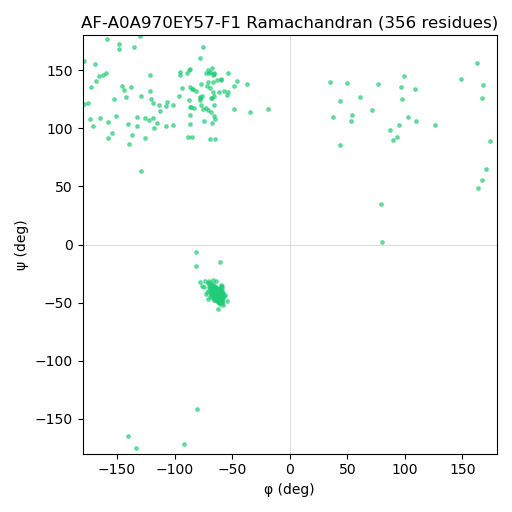1844 N N . ASN A 1 232 ? 63.671 32.639 -120.524 1.00 37.72 232 ASN A N 1
ATOM 1845 C CA . ASN A 1 232 ? 64.362 33.402 -119.477 1.00 37.72 232 ASN A CA 1
ATOM 1846 C C . ASN A 1 232 ? 63.545 34.598 -118.940 1.00 37.72 232 ASN A C 1
ATOM 1848 O O . ASN A 1 232 ? 63.163 35.470 -119.706 1.00 37.72 232 ASN A O 1
ATOM 1852 N N . ILE A 1 233 ? 63.158 34.565 -117.654 1.00 42.69 233 ILE A N 1
ATOM 1853 C CA . ILE A 1 233 ? 63.868 35.170 -116.489 1.00 42.69 233 ILE A CA 1
ATOM 1854 C C . ILE A 1 233 ? 63.231 36.555 -116.212 1.00 42.69 233 ILE A C 1
ATOM 1856 O O . ILE A 1 233 ? 62.829 37.225 -117.150 1.00 42.69 233 ILE A O 1
ATOM 1860 N N . GLU A 1 234 ? 62.919 37.006 -114.997 1.00 38.75 234 GLU A N 1
ATOM 1861 C CA . GLU A 1 234 ? 63.692 37.184 -113.752 1.00 38.75 234 GLU A CA 1
ATOM 1862 C C . GLU A 1 234 ? 62.651 37.470 -112.641 1.00 38.75 234 GLU A C 1
ATOM 1864 O O . GLU A 1 234 ? 61.620 38.074 -112.932 1.00 38.75 234 GLU A O 1
ATOM 1869 N N . GLY A 1 235 ? 62.798 36.946 -111.420 1.00 37.97 235 GLY A N 1
ATOM 1870 C CA . GLY A 1 235 ? 63.265 37.744 -110.267 1.00 37.97 235 GLY A CA 1
ATOM 1871 C C . GLY A 1 235 ? 62.065 38.188 -109.402 1.00 37.97 235 GLY A C 1
ATOM 1872 O O . GLY A 1 235 ? 60.986 38.404 -109.933 1.00 37.97 235 GLY A O 1
ATOM 1873 N N . GLU A 1 236 ? 62.074 38.310 -108.080 1.00 41.44 236 GLU A N 1
ATOM 1874 C CA . GLU A 1 236 ? 63.066 38.196 -107.012 1.00 41.44 236 GLU A CA 1
ATOM 1875 C C . GLU A 1 236 ? 62.284 38.035 -105.684 1.00 41.44 236 GLU A C 1
ATOM 1877 O O . GLU A 1 236 ? 61.187 38.568 -105.527 1.00 41.44 236 GLU A O 1
ATOM 1882 N N . ASP A 1 237 ? 62.865 37.251 -104.777 1.00 36.88 237 ASP A N 1
ATOM 1883 C CA . ASP A 1 237 ? 63.009 37.393 -103.321 1.00 36.88 237 ASP A CA 1
ATOM 1884 C C . ASP A 1 237 ? 61.966 38.034 -102.376 1.00 36.88 237 ASP A C 1
ATOM 1886 O O . ASP A 1 237 ? 61.466 39.141 -102.545 1.00 36.88 237 ASP A O 1
ATOM 1890 N N . ALA A 1 238 ? 61.877 37.342 -101.227 1.00 37.28 238 ALA A N 1
ATOM 1891 C CA . ALA A 1 238 ? 61.929 37.841 -99.844 1.00 37.28 238 ALA A CA 1
ATOM 1892 C C . ALA A 1 238 ? 60.747 37.439 -98.937 1.00 37.28 238 ALA A C 1
ATOM 1894 O O . ALA A 1 238 ? 59.651 37.989 -98.941 1.00 37.28 238 ALA A O 1
ATOM 1895 N N . VAL A 1 239 ? 61.084 36.456 -98.104 1.00 44.66 239 VAL A N 1
ATOM 1896 C CA . VAL A 1 239 ? 60.480 35.945 -96.868 1.00 44.66 239 VAL A CA 1
ATOM 1897 C C . VAL A 1 239 ? 60.065 37.050 -95.884 1.00 44.66 239 VAL A C 1
ATOM 1899 O O . VAL A 1 239 ? 60.856 37.954 -95.638 1.00 44.66 239 VAL A O 1
ATOM 1902 N N . THR A 1 240 ? 58.911 36.913 -95.211 1.00 35.69 240 THR A N 1
ATOM 1903 C CA . THR A 1 240 ? 58.809 36.884 -93.726 1.00 35.69 240 THR A CA 1
ATOM 1904 C C . THR A 1 240 ? 57.385 36.610 -93.215 1.00 35.69 240 THR A C 1
ATOM 1906 O O . THR A 1 240 ? 56.445 37.325 -93.523 1.00 35.69 240 THR A O 1
ATOM 1909 N N . GLU A 1 241 ? 57.299 35.527 -92.437 1.00 42.31 241 GLU A N 1
ATOM 1910 C CA . GLU A 1 241 ? 56.609 35.344 -91.147 1.00 42.31 241 GLU A CA 1
ATOM 1911 C C . GLU A 1 241 ? 55.140 35.743 -90.868 1.00 42.31 241 GLU A C 1
ATOM 1913 O O . GLU A 1 241 ? 54.685 36.856 -91.093 1.00 42.31 241 GLU A O 1
ATOM 1918 N N . ALA A 1 242 ? 54.520 34.806 -90.131 1.00 33.00 242 ALA A N 1
ATOM 1919 C CA . ALA A 1 242 ? 53.520 34.966 -89.068 1.00 33.00 242 ALA A CA 1
ATOM 1920 C C . ALA A 1 242 ? 52.019 35.057 -89.435 1.00 33.00 242 ALA A C 1
ATOM 1922 O O . ALA A 1 242 ? 51.453 36.110 -89.702 1.00 33.00 242 ALA A O 1
ATOM 1923 N N . PHE A 1 243 ? 51.356 33.902 -89.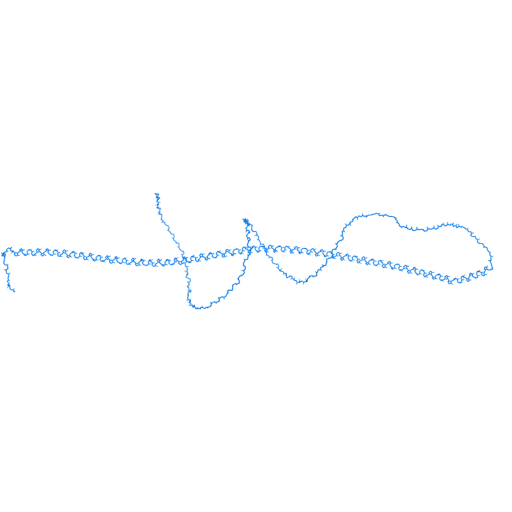299 1.00 41.41 243 PHE A N 1
ATOM 1924 C CA . PHE A 1 243 ? 49.968 33.741 -88.821 1.00 41.41 243 PHE A CA 1
ATOM 1925 C C . PHE A 1 243 ? 49.903 33.929 -87.281 1.00 41.41 243 PHE A C 1
ATOM 1927 O O . PHE A 1 243 ? 50.959 33.794 -86.655 1.00 41.41 243 PHE A O 1
ATOM 1934 N N . PRO A 1 244 ? 48.723 34.024 -86.613 1.00 51.88 244 PRO A N 1
ATOM 1935 C CA . PRO A 1 244 ? 47.343 34.241 -87.089 1.00 51.88 244 PRO A CA 1
ATOM 1936 C C . PRO A 1 244 ? 46.527 35.279 -86.258 1.00 51.88 244 PRO A C 1
ATOM 1938 O O . PRO A 1 244 ? 46.867 35.622 -85.132 1.00 51.88 244 PRO A O 1
ATOM 1941 N N . GLU A 1 245 ? 45.357 35.656 -86.771 1.00 39.41 245 GLU A N 1
ATOM 1942 C CA . GLU A 1 245 ? 44.176 36.180 -86.050 1.00 39.41 245 GLU A CA 1
ATOM 1943 C C . GLU A 1 245 ? 42.923 35.715 -86.844 1.00 39.41 245 GLU A C 1
ATOM 1945 O O . GLU A 1 245 ? 43.099 35.327 -88.007 1.00 39.41 245 GLU A O 1
ATOM 1950 N N . PRO A 1 246 ? 41.662 35.807 -86.359 1.00 64.19 246 PRO A N 1
ATOM 1951 C CA . PRO A 1 246 ? 41.147 35.975 -84.990 1.00 64.19 246 PRO A CA 1
ATOM 1952 C C . PRO A 1 246 ? 39.867 35.117 -84.708 1.00 64.19 246 PRO A C 1
ATOM 1954 O O . PRO A 1 246 ? 39.518 34.215 -85.466 1.00 64.19 246 PRO A O 1
ATOM 1957 N N . ASP A 1 247 ? 39.177 35.466 -83.612 1.00 41.41 247 ASP A N 1
ATOM 1958 C CA . ASP A 1 247 ? 37.728 35.348 -83.327 1.00 41.41 247 ASP A CA 1
ATOM 1959 C C . ASP A 1 247 ? 37.248 34.317 -82.278 1.00 41.41 247 ASP A C 1
ATOM 1961 O O . ASP A 1 247 ? 37.203 33.107 -82.489 1.00 41.41 247 ASP A O 1
ATOM 1965 N N . GLY A 1 248 ? 36.846 34.862 -81.113 1.00 40.66 248 GLY A N 1
ATOM 1966 C CA . GLY A 1 248 ? 36.100 34.203 -80.023 1.00 40.66 248 GLY A CA 1
ATOM 1967 C C . GLY A 1 248 ? 34.584 34.125 -80.304 1.00 40.66 248 GLY A C 1
ATOM 1968 O O . GLY A 1 248 ? 34.216 33.965 -81.464 1.00 40.66 248 GLY A O 1
ATOM 1969 N N . PRO A 1 249 ? 33.659 34.307 -79.327 1.00 56.56 249 PRO A N 1
ATOM 1970 C CA . PRO A 1 249 ? 33.786 34.408 -77.865 1.00 56.56 249 PRO A CA 1
ATOM 1971 C C . PRO A 1 249 ? 32.802 33.476 -77.100 1.00 56.56 249 PRO A C 1
ATOM 1973 O O . PRO A 1 249 ? 31.958 32.808 -77.692 1.00 56.56 249 PRO A O 1
ATOM 1976 N N . GLY A 1 250 ? 32.850 33.478 -75.762 1.00 36.97 250 GLY A N 1
ATOM 1977 C CA . GLY A 1 250 ? 31.796 32.857 -74.947 1.00 36.97 250 GLY A CA 1
ATOM 1978 C C . GLY A 1 250 ? 32.142 32.672 -73.474 1.00 36.97 250 GLY A C 1
ATOM 1979 O O . GLY A 1 250 ? 32.087 31.557 -72.970 1.00 36.97 250 GLY A O 1
ATOM 1980 N N . MET A 1 251 ? 32.523 33.755 -72.795 1.00 46.75 251 MET A N 1
ATOM 1981 C CA . MET A 1 251 ? 32.586 33.794 -71.333 1.00 46.75 251 MET A CA 1
ATOM 1982 C C . MET A 1 251 ? 31.167 33.668 -70.772 1.00 46.75 251 MET A C 1
ATOM 1984 O O . MET A 1 251 ? 30.293 34.444 -71.153 1.00 46.75 251 MET A O 1
ATOM 1988 N N . ASN A 1 252 ? 30.957 32.730 -69.853 1.00 46.38 252 ASN A N 1
ATOM 1989 C CA . ASN A 1 252 ? 29.908 32.855 -68.856 1.00 46.38 252 ASN A CA 1
ATOM 1990 C C . ASN A 1 252 ? 30.462 32.399 -67.508 1.00 46.38 252 ASN A C 1
ATOM 1992 O O . ASN A 1 252 ? 31.190 31.410 -67.414 1.00 46.38 252 ASN A O 1
ATOM 1996 N N . ASP A 1 253 ? 30.137 33.207 -66.513 1.00 49.50 253 ASP A N 1
ATOM 1997 C CA . ASP A 1 253 ? 30.611 33.185 -65.142 1.00 49.50 253 ASP A CA 1
ATOM 1998 C C . ASP A 1 253 ? 30.446 31.829 -64.450 1.00 49.50 253 ASP A C 1
ATOM 2000 O O . ASP A 1 253 ? 29.455 31.136 -64.663 1.00 49.50 253 ASP A O 1
ATOM 2004 N N . MET A 1 254 ? 31.377 31.502 -63.550 1.00 45.16 254 MET A N 1
ATOM 2005 C CA . MET A 1 254 ? 31.056 31.141 -62.163 1.00 45.16 254 MET A CA 1
ATOM 2006 C C . MET A 1 254 ? 32.353 31.051 -61.350 1.00 45.16 254 MET A C 1
ATOM 2008 O O . MET A 1 254 ? 33.108 30.082 -61.421 1.00 45.16 254 MET A O 1
ATOM 2012 N N . ALA A 1 255 ? 32.597 32.098 -60.566 1.00 43.78 255 ALA A N 1
ATOM 2013 C CA . ALA A 1 255 ? 33.530 32.091 -59.452 1.00 43.78 255 ALA A CA 1
ATOM 2014 C C . ALA A 1 255 ? 32.828 31.527 -58.202 1.00 43.78 255 ALA A C 1
ATOM 2016 O O . ALA A 1 255 ? 31.722 31.949 -57.871 1.00 43.78 255 ALA A O 1
ATOM 2017 N N . GLY A 1 256 ? 33.488 30.613 -57.487 1.00 41.28 256 GLY A N 1
ATOM 2018 C CA . GLY A 1 256 ? 33.086 30.119 -56.165 1.00 41.28 256 GLY A CA 1
ATOM 2019 C C . GLY A 1 256 ? 34.180 29.213 -55.574 1.00 41.28 256 GLY A C 1
ATOM 2020 O O . GLY A 1 256 ? 34.760 28.439 -56.333 1.00 41.28 256 GLY A O 1
ATOM 2021 N N . PRO A 1 257 ? 34.546 29.350 -54.284 1.00 51.03 257 PRO A N 1
ATOM 2022 C CA . PRO A 1 257 ? 35.913 29.109 -53.825 1.00 51.03 257 PRO A CA 1
ATOM 2023 C C . PRO A 1 257 ? 36.218 27.653 -53.458 1.00 51.03 257 PRO A C 1
ATOM 2025 O O . PRO A 1 257 ? 35.374 26.906 -52.969 1.00 51.03 257 PRO A O 1
ATOM 2028 N N . SER A 1 258 ? 37.488 27.295 -53.646 1.00 53.94 258 SER A N 1
ATOM 2029 C CA . SER A 1 258 ? 38.129 26.115 -53.079 1.00 53.94 258 SER A CA 1
ATOM 2030 C C . SER A 1 258 ? 38.423 26.325 -51.591 1.00 53.94 258 SER A C 1
ATOM 2032 O O . SER A 1 258 ? 39.278 27.142 -51.257 1.00 53.94 258 SER A O 1
ATOM 2034 N N . GLU A 1 259 ? 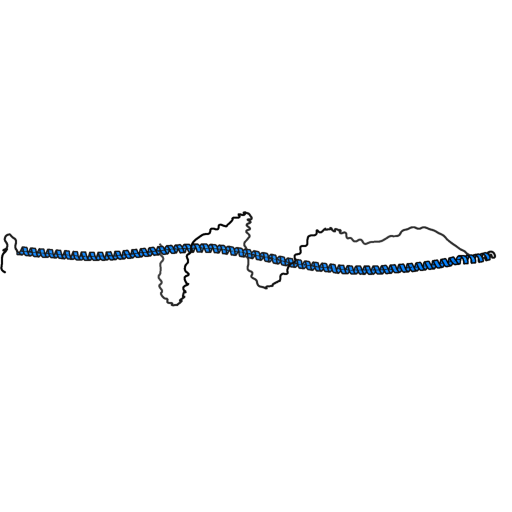37.811 25.534 -50.718 1.00 42.09 259 GLU A N 1
ATOM 2035 C CA . GLU A 1 259 ? 38.286 25.319 -49.348 1.00 42.09 259 GLU A CA 1
ATOM 2036 C C . GLU A 1 259 ? 38.090 23.841 -48.989 1.00 42.09 259 GLU A C 1
ATOM 2038 O O . GLU A 1 259 ? 36.981 23.378 -48.741 1.00 42.09 259 GLU A O 1
ATOM 2043 N N . TYR A 1 260 ? 39.189 23.086 -48.992 1.00 47.88 260 TYR A N 1
ATOM 2044 C CA . TYR A 1 260 ? 39.273 21.787 -48.329 1.00 47.88 260 TYR A CA 1
ATOM 2045 C C . TYR A 1 260 ? 40.009 21.993 -47.002 1.00 47.88 260 TYR A C 1
ATOM 2047 O O . TYR A 1 260 ? 41.178 22.385 -47.039 1.00 47.88 260 TYR A O 1
ATOM 2055 N N . PRO A 1 261 ? 39.409 21.702 -45.837 1.00 44.72 261 PRO A N 1
ATOM 2056 C CA . PRO A 1 261 ? 40.178 21.531 -44.622 1.00 44.72 261 PRO A CA 1
ATOM 2057 C C . PRO A 1 261 ? 40.654 20.077 -44.546 1.00 44.72 261 PRO A C 1
ATOM 2059 O O . PRO A 1 261 ? 39.871 19.130 -44.492 1.00 44.72 261 PRO A O 1
ATOM 2062 N N . SER A 1 262 ? 41.969 19.897 -44.539 1.00 49.06 262 SER A N 1
ATOM 2063 C CA . SER A 1 262 ? 42.617 18.668 -44.094 1.00 49.06 262 SER A CA 1
ATOM 2064 C C . SER A 1 262 ? 42.376 18.488 -42.594 1.00 49.06 262 SER A C 1
ATOM 2066 O O . SER A 1 262 ? 42.918 19.249 -41.792 1.00 49.06 262 SER A O 1
ATOM 2068 N N . VAL A 1 263 ? 41.573 17.488 -42.219 1.00 46.22 263 VAL A N 1
ATOM 2069 C CA . VAL A 1 263 ? 41.355 17.089 -40.823 1.00 46.22 263 VAL A CA 1
ATOM 2070 C C . VAL A 1 263 ? 42.074 15.765 -40.574 1.00 46.22 263 VAL A C 1
ATOM 2072 O O . VAL A 1 263 ? 41.817 14.762 -41.236 1.00 46.22 263 VAL A O 1
ATOM 2075 N N . ILE A 1 264 ? 43.020 15.804 -39.639 1.00 43.91 264 ILE A N 1
ATOM 2076 C CA . ILE A 1 264 ? 43.720 14.650 -39.075 1.00 43.91 264 ILE A CA 1
ATOM 2077 C C . ILE A 1 264 ? 42.778 13.996 -38.055 1.00 43.91 264 ILE A C 1
ATOM 2079 O O . ILE A 1 264 ? 42.322 14.675 -37.139 1.00 43.91 264 ILE A O 1
ATOM 2083 N N . TYR A 1 265 ? 42.511 12.696 -38.193 1.00 43.75 265 TYR A N 1
ATOM 2084 C CA . TYR A 1 265 ? 41.835 11.902 -37.161 1.00 43.75 265 TYR A CA 1
ATOM 2085 C C . TYR A 1 265 ? 42.860 11.359 -36.151 1.00 43.75 265 TYR A C 1
ATOM 2087 O O . TYR A 1 265 ? 43.894 10.836 -36.581 1.00 43.75 265 TYR A O 1
ATOM 2095 N N . PRO A 1 266 ? 42.595 11.415 -34.834 1.00 46.84 266 PRO A N 1
ATOM 2096 C CA . PRO A 1 266 ? 43.239 10.533 -33.869 1.00 46.84 266 PRO A CA 1
ATOM 2097 C C . PRO A 1 266 ? 42.589 9.142 -33.930 1.00 46.84 266 PRO A C 1
ATOM 2099 O O . PRO A 1 266 ? 41.369 9.032 -34.037 1.00 46.84 266 PRO A O 1
ATOM 2102 N N . LEU A 1 267 ? 43.411 8.091 -33.867 1.00 49.50 267 LEU A N 1
ATOM 2103 C CA . LEU A 1 267 ? 42.947 6.737 -33.567 1.00 49.50 267 LEU A CA 1
ATOM 2104 C C . LEU A 1 267 ? 42.488 6.690 -32.107 1.00 49.50 267 LEU A C 1
ATOM 2106 O O . LEU A 1 267 ? 43.281 7.017 -31.225 1.00 49.50 267 LEU A O 1
ATOM 2110 N N . GLU A 1 268 ? 41.257 6.249 -31.871 1.00 45.00 268 GLU A N 1
ATOM 2111 C CA . GLU A 1 268 ? 40.795 5.795 -30.560 1.00 45.00 268 GLU A CA 1
ATOM 2112 C C . GLU A 1 268 ? 40.313 4.345 -30.662 1.00 45.00 268 GLU A C 1
ATOM 2114 O O . GLU A 1 268 ? 39.860 3.889 -31.715 1.00 45.00 268 GLU A O 1
ATOM 2119 N N . ASP A 1 269 ? 40.549 3.638 -29.563 1.00 41.97 269 ASP A N 1
ATOM 2120 C CA . ASP A 1 269 ? 40.675 2.196 -29.421 1.00 41.97 269 ASP A CA 1
ATOM 2121 C C . ASP A 1 269 ? 39.394 1.393 -29.700 1.00 41.97 269 ASP A C 1
ATOM 2123 O O . ASP A 1 269 ? 38.273 1.812 -29.411 1.00 41.97 269 ASP A O 1
ATOM 2127 N N . GLU A 1 270 ? 39.596 0.184 -30.227 1.00 48.41 270 GLU A N 1
ATOM 2128 C CA . GLU A 1 270 ? 38.586 -0.868 -30.304 1.00 48.41 270 GLU A CA 1
ATOM 2129 C C . GLU A 1 270 ? 38.203 -1.338 -28.891 1.00 48.41 270 GLU A C 1
ATOM 2131 O O . GLU A 1 270 ? 39.039 -1.895 -28.179 1.00 48.41 270 GLU A O 1
ATOM 2136 N N . ASP A 1 271 ? 36.929 -1.203 -28.518 1.00 41.66 271 ASP A N 1
ATOM 2137 C CA . ASP A 1 271 ? 36.327 -2.042 -27.479 1.00 41.66 271 ASP A CA 1
ATOM 2138 C C . ASP A 1 271 ? 35.113 -2.772 -28.064 1.00 41.66 271 ASP A C 1
ATOM 2140 O O . ASP A 1 271 ? 34.080 -2.189 -28.406 1.00 41.66 271 ASP A O 1
ATOM 2144 N N . ALA A 1 272 ? 35.298 -4.073 -28.273 1.00 45.25 272 ALA A N 1
ATOM 2145 C CA . ALA A 1 272 ? 34.325 -4.979 -28.852 1.00 45.25 272 ALA A CA 1
ATOM 2146 C C . ALA A 1 272 ? 33.400 -5.518 -27.751 1.00 45.25 272 ALA A C 1
ATOM 2148 O O . ALA A 1 272 ? 33.760 -6.436 -27.015 1.00 45.25 272 ALA A O 1
ATOM 2149 N N . GLY A 1 273 ? 32.179 -4.989 -27.682 1.00 37.56 273 GLY A N 1
ATOM 2150 C CA . GLY A 1 273 ? 31.084 -5.540 -26.884 1.00 37.56 273 GLY A CA 1
ATOM 2151 C C . GLY A 1 273 ? 29.915 -5.967 -27.772 1.00 37.56 273 GLY A C 1
ATOM 2152 O O . GLY A 1 273 ? 29.124 -5.133 -28.203 1.00 37.56 273 GLY A O 1
ATOM 2153 N N . SER A 1 274 ? 29.802 -7.265 -28.053 1.00 43.47 274 SER A N 1
ATOM 2154 C CA . SER A 1 274 ? 28.650 -7.881 -28.730 1.00 43.47 274 SER A CA 1
ATOM 2155 C C . SER A 1 274 ? 27.361 -7.742 -27.902 1.00 43.47 274 SER A C 1
ATOM 2157 O O . SER A 1 274 ? 27.425 -7.977 -26.694 1.00 43.47 274 SER A O 1
ATOM 2159 N N . PRO A 1 275 ? 26.177 -7.491 -28.497 1.00 43.06 275 PRO A N 1
ATOM 2160 C CA . PRO A 1 275 ? 24.914 -7.654 -27.789 1.00 43.06 275 PRO A CA 1
ATOM 2161 C C . PRO A 1 275 ? 24.289 -9.029 -28.077 1.00 43.06 275 PRO A C 1
ATOM 2163 O O . PRO A 1 275 ? 24.105 -9.428 -29.228 1.00 43.06 275 PRO A O 1
ATOM 2166 N N . GLU A 1 276 ? 23.952 -9.748 -27.006 1.00 39.38 276 GLU A N 1
ATOM 2167 C CA . GLU A 1 276 ? 23.052 -10.901 -27.040 1.00 39.38 276 GLU A CA 1
ATOM 2168 C C . GLU A 1 276 ? 21.625 -10.455 -27.393 1.00 39.38 276 GLU A C 1
ATOM 2170 O O . GLU A 1 276 ? 21.133 -9.408 -26.968 1.00 39.38 276 GLU A O 1
ATOM 2175 N N . ILE A 1 277 ? 20.974 -11.270 -28.214 1.00 37.34 277 ILE A N 1
ATOM 2176 C CA . ILE A 1 277 ? 19.666 -11.035 -28.816 1.00 37.34 277 ILE A CA 1
ATOM 2177 C C . ILE A 1 277 ? 18.602 -11.448 -27.789 1.00 37.34 277 ILE A C 1
ATOM 2179 O O . ILE A 1 277 ? 18.547 -12.613 -27.403 1.00 37.34 277 ILE A O 1
ATOM 2183 N N . SER A 1 278 ? 17.773 -10.503 -27.339 1.00 35.91 278 SER A N 1
ATOM 2184 C CA . SER A 1 278 ? 16.653 -10.767 -26.425 1.00 35.91 278 SER A CA 1
ATOM 2185 C C . SER A 1 278 ? 15.396 -11.138 -27.215 1.00 35.91 278 SER A C 1
ATOM 2187 O O . SER A 1 278 ? 14.972 -10.394 -28.103 1.00 35.91 278 SER A O 1
ATOM 2189 N N . GLU A 1 279 ? 14.818 -12.298 -26.899 1.00 39.41 279 GLU A N 1
ATOM 2190 C CA . GLU A 1 279 ? 13.572 -12.808 -27.471 1.00 39.41 279 GLU A CA 1
ATOM 2191 C C . GLU A 1 279 ? 12.368 -11.946 -27.062 1.00 39.41 279 GLU A C 1
ATOM 2193 O O . GLU A 1 279 ? 12.143 -11.632 -25.893 1.00 39.41 279 GLU A O 1
ATOM 2198 N N . VAL A 1 280 ? 11.578 -11.583 -28.070 1.00 39.25 280 VAL A N 1
ATOM 2199 C CA . VAL A 1 280 ? 10.312 -10.859 -27.967 1.00 39.25 280 VAL A CA 1
ATOM 2200 C C . VAL A 1 280 ? 9.214 -11.827 -27.525 1.00 39.25 280 VAL A C 1
ATOM 2202 O O . VAL A 1 280 ? 8.960 -12.817 -28.208 1.00 39.25 280 VAL A O 1
ATOM 2205 N N . TYR A 1 281 ? 8.519 -11.509 -26.431 1.00 37.09 281 TYR A N 1
ATOM 2206 C CA . TYR A 1 281 ? 7.189 -12.050 -26.148 1.00 37.09 281 TYR A CA 1
ATOM 2207 C C . TYR A 1 281 ? 6.158 -10.922 -26.215 1.00 37.09 281 TYR A C 1
ATOM 2209 O O . TYR A 1 281 ? 6.181 -9.997 -25.404 1.00 37.09 281 TYR A O 1
ATOM 2217 N N . ASP A 1 282 ? 5.260 -11.030 -27.193 1.00 40.47 282 ASP A N 1
ATOM 2218 C CA . ASP A 1 282 ? 4.026 -10.254 -27.299 1.00 40.47 282 ASP A CA 1
ATOM 2219 C C . ASP A 1 282 ? 3.007 -10.719 -26.246 1.00 40.47 282 ASP A C 1
ATOM 2221 O O . ASP A 1 282 ? 2.762 -11.919 -26.092 1.00 40.47 282 ASP A O 1
ATOM 2225 N N . ILE A 1 283 ? 2.344 -9.766 -25.584 1.00 37.97 283 ILE A N 1
ATOM 2226 C CA . ILE A 1 283 ? 1.061 -9.982 -24.900 1.00 37.97 283 ILE A CA 1
ATOM 2227 C C . ILE A 1 283 ? 0.091 -8.886 -25.375 1.00 37.97 283 ILE A C 1
ATOM 2229 O O . ILE A 1 283 ? 0.449 -7.708 -25.313 1.00 37.97 283 ILE A O 1
ATOM 2233 N N . PRO A 1 284 ? -1.115 -9.239 -25.859 1.00 38.09 284 PRO A N 1
ATOM 2234 C CA . PRO A 1 284 ? -2.065 -8.281 -26.411 1.00 38.09 284 PRO A CA 1
ATOM 2235 C C . PRO A 1 284 ? -3.022 -7.691 -25.360 1.00 38.09 284 PRO A C 1
ATOM 2237 O O . PRO A 1 284 ? -3.461 -8.399 -24.459 1.00 38.09 284 PRO A O 1
ATOM 2240 N N . SER A 1 285 ? -3.380 -6.425 -25.612 1.00 39.00 285 SER A N 1
ATOM 2241 C CA . SER A 1 285 ? -4.693 -5.776 -25.424 1.00 39.00 285 SER A CA 1
ATOM 2242 C C . SER A 1 285 ? -5.328 -5.685 -24.023 1.00 39.00 285 SER A C 1
ATOM 2244 O O . SER A 1 285 ? -5.564 -6.688 -23.367 1.00 39.00 285 SER A O 1
ATOM 2246 N N . ASP A 1 286 ? -5.710 -4.476 -23.592 1.00 36.66 286 ASP A N 1
ATOM 2247 C CA . ASP A 1 286 ? -7.102 -3.982 -23.698 1.00 36.66 286 ASP A CA 1
ATOM 2248 C C . ASP A 1 286 ? -7.345 -2.693 -22.878 1.00 36.66 286 ASP A C 1
ATOM 2250 O O . ASP A 1 286 ? -6.913 -2.546 -21.738 1.00 36.66 286 ASP A O 1
ATOM 2254 N N . ASP A 1 287 ? -8.074 -1.783 -23.528 1.00 35.69 287 ASP A N 1
ATOM 2255 C CA . ASP A 1 287 ? -9.097 -0.858 -23.028 1.00 35.69 287 ASP A CA 1
ATOM 2256 C C . ASP A 1 287 ? -8.844 0.108 -21.851 1.00 35.69 287 ASP A C 1
ATOM 2258 O O . ASP A 1 287 ? -8.922 -0.204 -20.666 1.00 35.69 287 ASP A O 1
ATOM 2262 N N . ALA A 1 288 ? -8.713 1.377 -22.253 1.00 43.72 288 ALA A N 1
ATOM 2263 C CA . ALA A 1 288 ? -9.627 2.474 -21.924 1.00 43.72 288 ALA A CA 1
ATOM 2264 C C . ALA A 1 288 ? -10.251 2.515 -20.513 1.00 43.72 288 ALA A C 1
ATOM 2266 O O . ALA A 1 288 ? -11.247 1.853 -20.225 1.00 43.72 288 ALA A O 1
ATOM 2267 N N . ASN A 1 289 ? -9.812 3.490 -19.711 1.00 39.66 289 ASN A N 1
ATOM 2268 C CA . ASN A 1 289 ? -10.762 4.308 -18.963 1.00 39.66 289 ASN A CA 1
ATOM 2269 C C . ASN A 1 289 ? -10.210 5.705 -18.677 1.00 39.66 289 ASN A C 1
ATOM 2271 O O . ASN A 1 289 ? -9.136 5.884 -18.109 1.00 39.66 289 ASN A O 1
ATOM 2275 N N . ASP A 1 290 ? -11.005 6.674 -19.106 1.00 39.53 290 ASP A N 1
ATOM 2276 C CA . ASP A 1 290 ? -10.773 8.108 -19.113 1.00 39.53 290 ASP A CA 1
ATOM 2277 C C . ASP A 1 290 ? -11.658 8.719 -18.011 1.00 39.53 290 ASP A C 1
ATOM 2279 O O . ASP A 1 290 ? -12.874 8.510 -18.015 1.00 39.53 290 ASP A O 1
ATOM 2283 N N . ALA A 1 291 ? -11.076 9.433 -17.041 1.00 39.25 291 ALA A N 1
ATOM 2284 C CA . ALA A 1 291 ? -11.809 10.311 -16.120 1.00 39.25 291 ALA A CA 1
ATOM 2285 C C . ALA A 1 291 ? -10.870 11.354 -15.468 1.00 39.25 291 ALA A C 1
ATOM 2287 O O . ALA A 1 291 ? -9.695 11.068 -15.242 1.00 39.25 291 ALA A O 1
ATOM 2288 N N . PRO A 1 292 ? -11.361 12.574 -15.167 1.00 46.09 292 PRO A N 1
ATOM 2289 C CA . PRO A 1 292 ? -10.566 13.791 -15.309 1.00 46.09 292 PRO A CA 1
ATOM 2290 C C . PRO A 1 292 ? -9.872 14.257 -14.022 1.00 46.09 292 PRO A C 1
ATOM 2292 O O . PRO A 1 292 ? -10.421 14.193 -12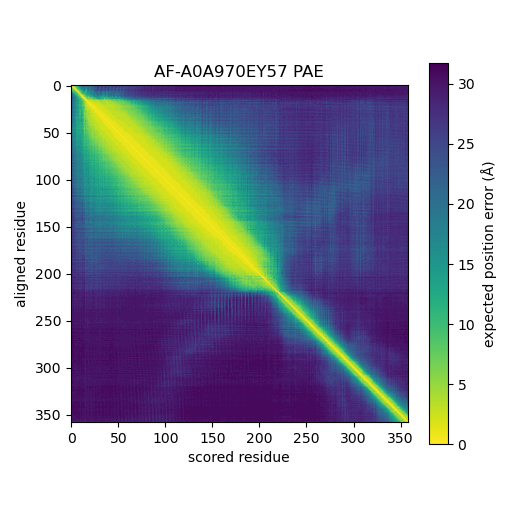.921 1.00 46.09 292 PRO A O 1
ATOM 2295 N N . HIS A 1 293 ? -8.680 14.831 -14.199 1.00 36.12 293 HIS A N 1
ATOM 2296 C CA . HIS A 1 293 ? -7.905 15.498 -13.157 1.00 36.12 293 HIS A CA 1
ATOM 2297 C C . HIS A 1 293 ? -8.519 16.852 -12.763 1.00 36.12 293 HIS A C 1
ATOM 2299 O O . HIS A 1 293 ? -8.576 17.788 -13.561 1.00 36.12 293 HIS A O 1
ATOM 2305 N N . GLY A 1 294 ? -8.936 16.959 -11.499 1.00 32.53 294 GLY A N 1
ATOM 2306 C CA . GLY A 1 294 ? -9.112 18.228 -10.797 1.00 32.53 294 GLY A CA 1
ATOM 2307 C C . GLY A 1 294 ? -7.749 18.754 -10.349 1.00 32.53 294 GLY A C 1
ATOM 2308 O O . GLY A 1 294 ? -6.970 18.024 -9.740 1.00 32.53 294 GLY A O 1
ATOM 2309 N N . GLY A 1 295 ? -7.448 19.999 -10.714 1.00 34.50 295 GLY A N 1
ATOM 2310 C CA . GLY A 1 295 ? -6.158 20.624 -10.461 1.00 34.50 295 GLY A CA 1
ATOM 2311 C C . GLY A 1 295 ? -5.916 20.955 -8.995 1.00 34.50 295 GLY A C 1
ATOM 2312 O O . GLY A 1 295 ? -6.845 21.307 -8.279 1.00 34.50 295 GLY A O 1
ATOM 2313 N N . HIS A 1 296 ? -4.646 20.933 -8.599 1.00 36.53 296 HIS A N 1
ATOM 2314 C CA . HIS A 1 296 ? -4.135 21.806 -7.554 1.00 36.53 296 HIS A CA 1
ATOM 2315 C C . HIS A 1 296 ? -2.707 22.232 -7.881 1.00 36.53 296 HIS A C 1
ATOM 2317 O O . HIS A 1 296 ? -1.867 21.452 -8.323 1.00 36.53 296 HIS A O 1
ATOM 2323 N N . GLU A 1 297 ? -2.515 23.532 -7.722 1.00 39.50 297 GLU A N 1
ATOM 2324 C CA . GLU A 1 297 ? -1.356 24.313 -8.093 1.00 39.50 297 GLU A CA 1
ATOM 2325 C C . GLU A 1 297 ? -0.144 24.019 -7.200 1.00 39.50 297 GLU A C 1
ATOM 2327 O O . GLU A 1 297 ? -0.232 23.900 -5.980 1.00 39.50 297 GLU A O 1
ATOM 2332 N N . ASN A 1 298 ? 0.996 23.963 -7.879 1.00 32.94 298 ASN A N 1
ATOM 2333 C CA . ASN A 1 298 ? 2.375 24.116 -7.437 1.00 32.94 298 ASN A CA 1
ATOM 2334 C C . ASN A 1 298 ? 2.593 24.826 -6.085 1.00 32.94 298 ASN A C 1
ATOM 2336 O O . ASN A 1 298 ? 2.447 26.043 -5.975 1.00 32.94 298 ASN A O 1
ATOM 2340 N N . ALA A 1 299 ? 3.152 24.092 -5.122 1.00 36.06 299 ALA A N 1
ATOM 2341 C CA . ALA A 1 299 ? 3.969 24.656 -4.051 1.00 36.06 299 ALA A CA 1
ATOM 2342 C C . ALA A 1 299 ? 5.328 23.942 -4.035 1.00 36.06 299 ALA A C 1
ATOM 2344 O O . ALA A 1 299 ? 5.512 22.898 -3.415 1.00 36.06 299 ALA A O 1
ATOM 2345 N N . ILE A 1 300 ? 6.284 24.514 -4.768 1.00 34.22 300 ILE A N 1
ATOM 2346 C CA . ILE A 1 300 ? 7.696 24.132 -4.734 1.00 34.22 300 ILE A CA 1
ATOM 2347 C C . ILE A 1 300 ? 8.278 24.678 -3.426 1.00 34.22 300 ILE A C 1
ATOM 2349 O O . ILE A 1 300 ? 8.515 25.880 -3.312 1.00 34.22 300 ILE A O 1
ATOM 2353 N N . VAL A 1 301 ? 8.536 23.808 -2.449 1.00 36.81 301 VAL A N 1
ATOM 2354 C CA . VAL A 1 301 ? 9.431 24.123 -1.328 1.00 36.81 301 VAL A CA 1
ATOM 2355 C C . VAL A 1 301 ? 10.768 23.452 -1.609 1.00 36.81 301 VAL A C 1
ATOM 2357 O O . VAL A 1 301 ? 10.931 22.242 -1.491 1.00 36.81 301 VAL A O 1
ATOM 2360 N N . SER A 1 302 ? 11.726 24.271 -2.040 1.00 36.00 302 SER A N 1
ATOM 2361 C CA . SER A 1 302 ? 13.142 23.920 -2.035 1.00 36.00 302 SER A CA 1
ATOM 2362 C C . SER A 1 302 ? 13.640 23.891 -0.596 1.00 36.00 302 SER A C 1
ATOM 2364 O O . SER A 1 302 ? 13.732 24.945 0.022 1.00 36.00 302 SER A O 1
ATOM 2366 N N . GLU A 1 303 ? 14.062 22.732 -0.097 1.00 37.19 303 GLU A N 1
ATOM 2367 C CA . GLU A 1 303 ? 15.008 22.695 1.019 1.00 37.19 303 GLU A CA 1
ATOM 2368 C C . GLU A 1 303 ? 16.031 21.581 0.800 1.00 37.19 303 GLU A C 1
ATOM 2370 O O . GLU A 1 303 ? 15.892 20.423 1.189 1.00 37.19 303 GLU A O 1
ATOM 2375 N N . ARG A 1 304 ? 17.078 21.965 0.066 1.00 34.22 304 ARG A N 1
ATOM 2376 C CA . ARG A 1 304 ? 18.293 21.187 -0.117 1.00 34.22 304 ARG A CA 1
ATOM 2377 C C . ARG A 1 304 ? 19.219 21.472 1.064 1.00 34.22 304 ARG A C 1
ATOM 2379 O O . ARG A 1 304 ? 19.571 22.622 1.297 1.00 34.22 304 ARG A O 1
ATOM 2386 N N . GLN A 1 305 ? 19.751 20.380 1.604 1.00 36.34 305 GLN A N 1
ATOM 2387 C CA . GLN A 1 305 ? 21.097 20.221 2.159 1.00 36.34 305 GLN A CA 1
ATOM 2388 C C . GLN A 1 305 ? 21.331 20.336 3.674 1.00 36.34 305 GLN A C 1
ATOM 2390 O O . GLN A 1 305 ? 21.234 21.400 4.271 1.00 36.34 305 GLN A O 1
ATOM 2395 N N . ARG A 1 306 ? 21.956 19.236 4.132 1.00 34.03 306 ARG A N 1
ATOM 2396 C CA . ARG A 1 306 ? 23.036 19.095 5.126 1.00 34.03 306 ARG A CA 1
ATOM 2397 C C . ARG A 1 306 ? 22.615 18.794 6.566 1.00 34.03 306 ARG A C 1
ATOM 2399 O O . ARG A 1 306 ? 22.315 19.690 7.332 1.00 34.03 306 ARG A O 1
ATOM 2406 N N . ASN A 1 307 ? 22.772 17.521 6.932 1.00 34.50 307 ASN A N 1
ATOM 2407 C CA . ASN A 1 307 ? 23.522 17.080 8.117 1.00 34.50 307 ASN A CA 1
ATOM 2408 C C . ASN A 1 307 ? 24.002 15.642 7.837 1.00 34.50 307 ASN A C 1
ATOM 2410 O O . ASN A 1 307 ? 23.192 14.741 7.663 1.00 34.50 307 ASN A O 1
ATOM 2414 N N . THR A 1 308 ? 25.239 15.455 7.363 1.00 37.56 308 THR A N 1
ATOM 2415 C CA . THR A 1 308 ? 26.457 15.155 8.153 1.00 37.56 308 THR A CA 1
ATOM 2416 C C . THR A 1 308 ? 26.289 13.945 9.062 1.00 37.56 308 THR A C 1
ATOM 2418 O O . THR A 1 308 ? 25.528 13.977 10.022 1.00 37.56 308 THR A O 1
ATOM 2421 N N . GLY A 1 309 ? 27.012 12.882 8.708 1.00 38.38 309 GLY A N 1
ATOM 2422 C CA . GLY A 1 309 ? 26.901 11.568 9.312 1.00 38.38 309 GLY A CA 1
ATOM 2423 C C . GLY A 1 309 ? 27.334 11.493 10.769 1.00 38.38 309 GLY A C 1
ATOM 2424 O O . GLY A 1 309 ? 28.310 12.109 11.188 1.00 38.38 309 GLY A O 1
ATOM 2425 N N . GLU A 1 310 ? 26.647 10.612 11.483 1.00 38.31 310 GLU A N 1
ATOM 2426 C CA . GLU A 1 310 ? 27.144 9.961 12.682 1.00 38.31 310 GLU A CA 1
ATOM 2427 C C . GLU A 1 310 ? 27.012 8.450 12.488 1.00 38.31 310 GLU A C 1
ATOM 2429 O O . GLU A 1 310 ? 25.925 7.878 12.449 1.00 38.31 310 GLU A O 1
ATOM 2434 N N . LEU A 1 311 ? 28.170 7.809 12.328 1.00 40.19 311 LEU A N 1
ATOM 2435 C CA . LEU A 1 311 ? 28.354 6.384 12.559 1.00 40.19 311 LEU A CA 1
ATOM 2436 C C . LEU A 1 311 ? 28.121 6.140 14.057 1.00 40.19 311 LEU A C 1
ATOM 2438 O O . LEU A 1 311 ? 28.981 6.492 14.865 1.00 40.19 311 LEU A O 1
ATOM 2442 N N . LEU A 1 312 ? 27.006 5.515 14.438 1.00 41.88 312 LEU A N 1
ATOM 2443 C CA . LEU A 1 312 ? 26.837 4.996 15.794 1.00 41.88 312 LEU A CA 1
ATOM 2444 C C . LEU A 1 312 ? 26.628 3.481 15.792 1.00 41.88 312 LEU A C 1
ATOM 2446 O O . LEU A 1 312 ? 25.617 2.921 15.379 1.00 41.88 312 LEU A O 1
ATOM 2450 N N . PHE A 1 313 ? 27.698 2.857 16.269 1.00 32.69 313 PHE A N 1
ATOM 2451 C CA . PHE A 1 313 ? 27.922 1.472 16.635 1.00 32.69 313 PHE A CA 1
ATOM 2452 C C . PHE A 1 313 ? 26.792 0.928 17.532 1.00 32.69 313 PHE A C 1
ATOM 2454 O O . PHE A 1 313 ? 26.649 1.354 18.676 1.00 32.69 313 PHE A O 1
ATOM 2461 N N . PHE A 1 314 ? 26.046 -0.075 17.065 1.00 33.91 314 PHE A N 1
ATOM 2462 C CA . PHE A 1 314 ? 25.168 -0.885 17.915 1.00 33.91 314 PHE A CA 1
ATOM 2463 C C . PHE A 1 314 ? 25.655 -2.333 17.951 1.00 33.91 314 PHE A C 1
ATOM 2465 O O . PHE A 1 314 ? 25.434 -3.102 17.018 1.00 33.91 314 PHE A O 1
ATOM 2472 N N . ARG A 1 315 ? 26.283 -2.729 19.067 1.00 34.22 315 ARG A N 1
ATOM 2473 C CA . ARG A 1 315 ? 26.258 -4.121 19.542 1.00 34.22 315 ARG A CA 1
ATOM 2474 C C . ARG A 1 315 ? 26.556 -4.186 21.040 1.00 34.22 315 ARG A C 1
ATOM 2476 O O . ARG A 1 315 ? 27.704 -4.302 21.448 1.00 34.22 315 ARG A O 1
ATOM 2483 N N . SER A 1 316 ? 25.507 -4.150 21.857 1.00 34.59 316 SER A N 1
ATOM 2484 C CA . SER A 1 316 ? 25.566 -4.623 23.242 1.00 34.59 316 SER A CA 1
ATOM 2485 C C . SER A 1 316 ? 24.800 -5.939 23.318 1.00 34.59 316 SER A C 1
ATOM 2487 O O . SER A 1 316 ? 23.573 -5.964 23.287 1.00 34.59 316 SER A O 1
ATOM 2489 N N . GLN A 1 317 ? 25.547 -7.045 23.345 1.00 38.56 317 GLN A N 1
ATOM 2490 C CA . GLN A 1 317 ? 25.049 -8.324 23.836 1.00 38.56 317 GLN A CA 1
ATOM 2491 C C . GLN A 1 317 ? 25.028 -8.260 25.363 1.00 38.56 317 GLN A C 1
ATOM 2493 O O . GLN A 1 317 ? 26.063 -8.011 25.982 1.00 38.56 317 GLN A O 1
ATOM 2498 N N . LYS A 1 318 ? 23.890 -8.583 25.975 1.00 35.41 318 LYS A N 1
ATOM 2499 C CA . LYS A 1 318 ? 23.869 -9.063 27.355 1.00 35.41 318 LYS A CA 1
ATOM 2500 C C . LYS A 1 318 ? 22.979 -10.295 27.432 1.00 35.41 318 LYS A C 1
ATOM 2502 O O . LYS A 1 318 ? 21.770 -10.214 27.262 1.00 35.41 318 LYS A O 1
ATOM 2507 N N . ALA A 1 319 ? 23.634 -11.431 27.635 1.00 36.59 319 ALA A N 1
ATOM 2508 C CA . ALA A 1 319 ? 23.034 -12.729 27.883 1.00 36.59 319 ALA A CA 1
ATOM 2509 C C . ALA A 1 319 ? 22.942 -13.007 29.393 1.00 36.59 319 ALA A C 1
ATOM 2511 O O . ALA A 1 319 ? 23.832 -12.616 30.152 1.00 36.59 319 ALA A O 1
ATOM 2512 N N . GLY A 1 320 ? 21.903 -13.762 29.762 1.00 32.44 320 GLY A N 1
ATOM 2513 C CA . GLY A 1 320 ? 21.760 -14.549 30.994 1.00 32.44 320 GLY A CA 1
ATOM 2514 C C . GLY A 1 320 ? 20.743 -13.977 31.990 1.00 32.44 320 GLY A C 1
ATOM 2515 O O . GLY A 1 320 ? 20.795 -12.790 32.280 1.00 32.44 320 GLY A O 1
ATOM 2516 N N . LEU A 1 321 ? 19.833 -14.743 32.602 1.00 35.88 321 LEU A N 1
ATOM 2517 C CA . LEU A 1 321 ? 19.594 -16.196 32.657 1.00 35.88 321 LEU A CA 1
ATOM 2518 C C . LEU A 1 321 ? 18.330 -16.427 33.541 1.00 35.88 321 LEU A C 1
ATOM 2520 O O . LEU A 1 321 ? 18.084 -15.604 34.420 1.00 35.88 321 LEU A O 1
ATOM 2524 N N . LEU A 1 322 ? 17.662 -17.585 33.369 1.00 33.78 322 LEU A N 1
ATOM 2525 C CA . LEU A 1 322 ? 16.595 -18.218 34.197 1.00 33.78 322 LEU A CA 1
ATOM 2526 C C . LEU A 1 322 ? 15.171 -17.625 34.079 1.00 33.78 322 LEU A C 1
ATOM 2528 O O . LEU A 1 322 ? 15.013 -16.416 34.092 1.00 33.78 322 LEU A O 1
ATOM 2532 N N . SER A 1 323 ? 14.076 -18.392 34.022 1.00 36.34 323 SER A N 1
ATOM 2533 C CA . SER A 1 323 ? 13.839 -19.846 34.115 1.00 36.34 323 SER A CA 1
ATOM 2534 C C . SER A 1 323 ? 12.391 -20.164 33.700 1.00 36.34 323 SER A C 1
ATOM 2536 O O . SER A 1 323 ? 11.513 -19.316 33.830 1.00 36.34 323 SER A O 1
ATOM 2538 N N . ASP A 1 324 ? 12.190 -21.401 33.254 1.00 41.88 324 ASP A N 1
ATOM 2539 C CA . ASP A 1 324 ? 10.959 -22.098 32.861 1.00 41.88 324 ASP A CA 1
ATOM 2540 C C . ASP A 1 324 ? 9.688 -21.799 33.673 1.00 41.88 324 ASP A C 1
ATOM 2542 O O . ASP A 1 324 ? 9.714 -21.855 34.904 1.00 41.88 324 ASP A O 1
ATOM 2546 N N . THR A 1 325 ? 8.546 -21.643 32.986 1.00 36.56 325 THR A N 1
ATOM 2547 C CA . THR A 1 325 ? 7.265 -22.290 33.354 1.00 36.56 325 THR A CA 1
ATOM 2548 C C . THR A 1 325 ? 6.257 -22.226 32.190 1.00 36.56 325 THR A C 1
ATOM 2550 O O . THR A 1 325 ? 5.722 -21.170 31.875 1.00 36.56 325 THR A O 1
ATOM 2553 N N . GLU A 1 326 ? 5.989 -23.369 31.553 1.00 42.50 326 GLU A N 1
ATOM 2554 C CA . GLU A 1 326 ? 4.703 -23.683 30.894 1.00 42.50 326 GLU A CA 1
ATOM 2555 C C . GLU A 1 326 ? 3.606 -23.823 31.979 1.00 42.50 326 GLU A C 1
ATOM 2557 O O . GLU A 1 326 ? 3.968 -24.205 33.101 1.00 42.50 326 GLU A O 1
ATOM 2562 N N . PRO A 1 327 ? 2.295 -23.562 31.725 1.00 49.09 327 PRO A N 1
ATOM 2563 C CA . PRO A 1 327 ? 1.503 -24.478 30.881 1.00 49.09 327 PRO A CA 1
ATOM 2564 C C . PRO A 1 327 ? 0.215 -23.947 30.193 1.00 49.09 327 PRO A C 1
ATOM 2566 O O . PRO A 1 327 ? -0.283 -22.858 30.464 1.00 49.09 327 PRO A O 1
ATOM 2569 N N . ALA A 1 328 ? -0.364 -24.873 29.415 1.00 39.53 328 ALA A N 1
ATOM 2570 C CA . ALA A 1 328 ? -1.793 -25.136 29.178 1.00 39.53 328 ALA A CA 1
ATOM 2571 C C . ALA A 1 328 ? -2.489 -24.457 27.983 1.00 39.53 328 ALA A C 1
ATOM 2573 O O . ALA A 1 328 ? -3.103 -23.397 28.082 1.00 39.53 328 ALA A O 1
ATOM 2574 N N . GLU A 1 329 ? -2.489 -25.203 26.875 1.00 46.09 329 GLU A N 1
ATOM 2575 C CA . GLU A 1 329 ? -3.556 -25.226 25.876 1.00 46.09 329 GLU A CA 1
ATOM 2576 C C . GLU A 1 329 ? -4.900 -25.545 26.555 1.00 46.09 329 GLU A C 1
ATOM 2578 O O . GLU A 1 329 ? -5.010 -26.531 27.285 1.00 46.09 329 GLU A O 1
ATOM 2583 N N . ASN A 1 330 ? -5.923 -24.725 26.305 1.00 42.34 330 ASN A N 1
ATOM 2584 C CA . ASN A 1 330 ? -7.310 -25.065 26.599 1.00 42.34 330 ASN A CA 1
ATOM 2585 C C . ASN A 1 330 ? -8.111 -25.065 25.298 1.00 42.34 330 ASN A C 1
ATOM 2587 O O . ASN A 1 330 ? -8.179 -24.068 24.578 1.00 42.34 330 ASN A O 1
ATOM 2591 N N . ASP A 1 331 ? -8.695 -26.234 25.055 1.00 38.53 331 ASP A N 1
ATOM 2592 C CA . ASP A 1 331 ? -9.577 -26.610 23.965 1.00 38.53 331 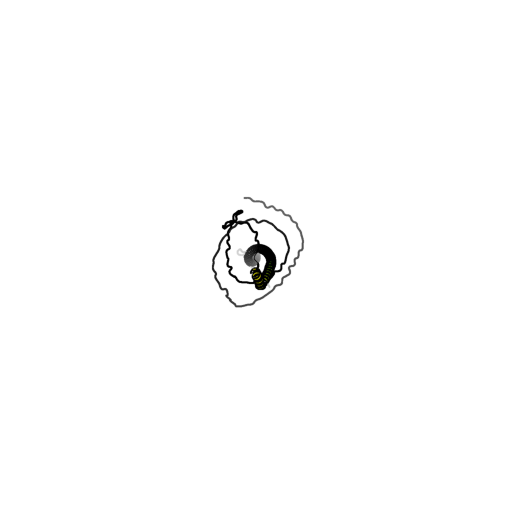ASP A CA 1
ATOM 2593 C C . ASP A 1 331 ? -10.713 -25.613 23.713 1.00 38.53 331 ASP A C 1
ATOM 2595 O O . ASP A 1 331 ? -11.423 -25.159 24.616 1.00 38.53 331 ASP A O 1
ATOM 2599 N N . LEU A 1 332 ? -10.922 -25.350 22.425 1.00 40.91 332 LEU A N 1
ATOM 2600 C CA . LEU A 1 332 ? -12.033 -24.594 21.870 1.00 40.91 332 LEU A CA 1
ATOM 2601 C C . LEU A 1 332 ? -13.348 -25.366 22.063 1.00 40.91 332 LEU A C 1
ATOM 2603 O O . LEU A 1 332 ? -13.651 -26.323 21.350 1.00 40.91 332 LEU A O 1
ATOM 2607 N N . GLY A 1 333 ? -14.155 -24.908 23.019 1.00 36.03 333 GLY A N 1
ATOM 2608 C CA . GLY A 1 333 ? -15.544 -25.319 23.182 1.00 36.03 333 GLY A CA 1
ATOM 2609 C C . GLY A 1 333 ? -16.426 -24.811 22.037 1.00 36.03 333 GLY A C 1
ATOM 2610 O O . GLY A 1 333 ? -16.650 -23.614 21.886 1.00 36.03 333 GLY A O 1
ATOM 2611 N N . SER A 1 334 ? -16.930 -25.763 21.255 1.00 41.84 334 SER A N 1
ATOM 2612 C CA . SER A 1 334 ? -18.042 -25.684 20.299 1.00 41.84 334 SER A CA 1
ATOM 2613 C C . SER A 1 334 ? -19.179 -24.738 20.738 1.00 41.84 334 SER A C 1
ATOM 2615 O O . SER A 1 334 ? -19.904 -25.043 21.686 1.00 41.84 334 SER A O 1
ATOM 2617 N N . PHE A 1 335 ? -19.385 -23.644 19.997 1.00 37.72 335 PHE A N 1
ATOM 2618 C CA . PHE A 1 335 ? -20.579 -22.795 20.082 1.00 37.72 335 PHE A CA 1
ATOM 2619 C C . PHE A 1 335 ? -21.677 -23.347 19.161 1.00 37.72 335 PHE A C 1
ATOM 2621 O O . PHE A 1 335 ? -21.549 -23.323 17.937 1.00 37.72 335 PHE A O 1
ATOM 2628 N N . ASP A 1 336 ? -22.745 -23.849 19.774 1.00 42.53 336 ASP A N 1
ATOM 2629 C CA . ASP A 1 336 ? -23.966 -24.326 19.127 1.00 42.53 336 ASP A CA 1
ATOM 2630 C C . ASP A 1 336 ? -24.927 -23.140 18.913 1.00 42.53 336 ASP A C 1
ATOM 2632 O O . ASP A 1 336 ? -25.336 -22.476 19.869 1.00 42.53 336 ASP A O 1
ATOM 2636 N N . TYR A 1 337 ? -25.253 -22.831 17.654 1.00 38.75 337 TYR A N 1
ATOM 2637 C CA . TYR A 1 337 ? -26.237 -21.808 17.291 1.00 38.75 337 TYR A CA 1
ATOM 2638 C C . TYR A 1 337 ? -27.631 -22.443 17.221 1.00 38.75 337 TYR A C 1
ATOM 2640 O O . TYR A 1 337 ? -28.063 -22.918 16.172 1.00 38.75 337 TYR A O 1
ATOM 2648 N N . GLY A 1 338 ? -28.357 -22.401 18.337 1.00 36.59 338 GLY A N 1
ATOM 2649 C CA . GLY A 1 338 ? -29.794 -22.664 18.377 1.00 36.59 338 GLY A CA 1
ATOM 2650 C C . GLY A 1 338 ? -30.595 -21.404 18.045 1.00 36.59 338 GLY A C 1
ATOM 2651 O O . GLY A 1 338 ? -30.900 -20.612 18.934 1.00 36.59 338 GLY A O 1
ATOM 2652 N N . ASN A 1 339 ? -30.934 -21.222 16.768 1.00 39.72 339 ASN A N 1
ATOM 2653 C CA . ASN A 1 339 ? -32.082 -20.414 16.360 1.00 39.72 339 ASN A CA 1
ATOM 2654 C C . ASN A 1 339 ? -33.336 -21.250 16.605 1.00 39.72 339 ASN A C 1
ATOM 2656 O O . ASN A 1 339 ? -33.468 -22.290 15.970 1.00 39.72 339 ASN A O 1
ATOM 2660 N N . ASP A 1 340 ? -34.260 -20.779 17.439 1.00 41.09 340 ASP A N 1
ATOM 2661 C CA . ASP A 1 340 ? -35.662 -21.144 17.275 1.00 41.09 340 ASP A CA 1
ATOM 2662 C C . ASP A 1 340 ? -36.602 -20.004 17.672 1.00 41.09 340 ASP A C 1
ATOM 2664 O O . ASP A 1 340 ? -36.432 -19.274 18.648 1.00 41.09 340 ASP A O 1
ATOM 2668 N N . ASP A 1 341 ? -37.570 -19.876 16.783 1.00 45.09 341 ASP A N 1
ATOM 2669 C CA . ASP A 1 341 ? -38.569 -18.855 16.564 1.00 45.09 341 ASP A CA 1
ATOM 2670 C C . ASP A 1 341 ? -39.766 -19.043 17.509 1.00 45.09 341 ASP A C 1
ATOM 2672 O O . ASP A 1 341 ? -40.331 -20.133 17.602 1.00 45.09 341 ASP A O 1
ATOM 2676 N N . SER A 1 342 ? -40.209 -17.976 18.179 1.00 43.53 342 SER A N 1
ATOM 2677 C CA . SER A 1 342 ? -41.604 -17.886 18.620 1.00 43.53 342 SER A CA 1
ATOM 2678 C C . SER A 1 342 ? -42.018 -16.434 18.846 1.00 43.53 342 SER A C 1
ATOM 2680 O O . SER A 1 342 ? -41.659 -15.802 19.843 1.00 43.53 342 SER A O 1
ATOM 2682 N N . GLY A 1 343 ? -42.809 -15.910 17.913 1.00 39.84 343 GLY A N 1
ATOM 2683 C CA . GLY A 1 343 ? -43.494 -14.634 18.049 1.00 39.84 343 GLY A CA 1
ATOM 2684 C C . GLY A 1 343 ? -44.623 -14.647 19.086 1.00 39.84 343 GLY A C 1
ATOM 2685 O O . GLY A 1 343 ? -45.335 -15.634 19.256 1.00 39.84 343 GLY A O 1
ATOM 2686 N N . SER A 1 344 ? -44.834 -13.497 19.731 1.00 36.41 344 SER A N 1
ATOM 2687 C CA . SER A 1 344 ? -46.153 -13.018 20.177 1.00 36.41 344 SER A CA 1
ATOM 2688 C C . SER A 1 344 ? -46.062 -11.596 20.741 1.00 36.41 344 SER A C 1
ATOM 2690 O O . SER A 1 344 ? -45.567 -11.363 21.838 1.00 36.41 344 SER A O 1
ATOM 2692 N N . THR A 1 345 ? -46.583 -10.637 19.978 1.00 43.97 345 THR A N 1
ATOM 2693 C CA . THR A 1 345 ? -47.251 -9.423 20.493 1.00 43.97 345 THR A CA 1
ATOM 2694 C C . THR A 1 345 ? -48.674 -9.823 20.941 1.00 43.97 345 THR A C 1
ATOM 2696 O O . THR A 1 345 ? -49.130 -10.868 20.471 1.00 43.97 345 THR A O 1
ATOM 2699 N N . PRO A 1 346 ? -49.423 -9.074 21.794 1.00 47.94 346 PRO A N 1
ATOM 2700 C CA . PRO A 1 346 ? -49.534 -7.606 21.768 1.00 47.94 346 PRO A CA 1
ATOM 2701 C C . PRO A 1 346 ? -49.756 -6.904 23.130 1.00 47.94 346 PRO A C 1
ATOM 2703 O O . PRO A 1 346 ? -50.044 -7.527 24.146 1.00 47.94 346 PRO A O 1
ATOM 2706 N N . GLY A 1 347 ? -49.704 -5.567 23.143 1.00 35.34 347 GLY A N 1
ATOM 2707 C CA . GLY A 1 347 ? -50.146 -4.802 24.313 1.00 35.34 347 GLY A CA 1
ATOM 2708 C C . GLY A 1 347 ? -49.883 -3.305 24.235 1.00 35.34 347 GLY A C 1
ATOM 2709 O O . GLY A 1 347 ? -48.857 -2.819 24.689 1.00 35.34 347 GLY A O 1
ATOM 2710 N N . SER A 1 348 ? -50.841 -2.576 23.675 1.00 42.47 348 SER A N 1
ATOM 2711 C CA . SER A 1 348 ? -50.970 -1.121 23.724 1.00 42.47 348 SER A CA 1
ATOM 2712 C C . SER A 1 348 ? -51.037 -0.571 25.155 1.00 42.47 348 SER A C 1
ATOM 2714 O O . SER A 1 348 ? -51.908 -0.993 25.909 1.00 42.47 348 SER A O 1
ATOM 2716 N N . HIS A 1 349 ? -50.260 0.469 25.467 1.00 40.88 349 HIS A N 1
ATOM 2717 C CA . HIS A 1 349 ? -50.734 1.555 26.329 1.00 40.88 349 HIS A CA 1
ATOM 2718 C C . HIS A 1 349 ? -50.039 2.876 25.988 1.00 40.88 349 HIS A C 1
ATOM 2720 O O . HIS A 1 349 ? -48.849 3.079 26.202 1.00 40.88 349 HIS A O 1
ATOM 2726 N N . THR A 1 350 ? -50.836 3.776 25.423 1.00 47.62 350 THR A N 1
ATOM 2727 C CA . THR A 1 350 ? -50.595 5.213 25.355 1.00 47.62 350 THR A CA 1
ATOM 2728 C C . THR A 1 350 ? -50.678 5.805 26.757 1.00 47.62 350 THR A C 1
ATOM 2730 O O . THR A 1 350 ? -51.731 5.680 27.384 1.00 47.62 350 THR A O 1
ATOM 2733 N N . GLU A 1 351 ? -49.660 6.534 27.210 1.00 43.31 351 GLU A N 1
ATOM 2734 C CA . GLU A 1 351 ? -49.864 7.501 28.287 1.00 43.31 351 GLU A CA 1
ATOM 2735 C C . GLU A 1 351 ? -49.034 8.771 28.079 1.00 43.31 351 GLU A C 1
ATOM 2737 O O . GLU A 1 351 ? -47.840 8.755 27.785 1.00 43.31 351 GLU A O 1
ATOM 2742 N N . LYS A 1 352 ? -49.769 9.880 28.139 1.00 44.78 352 LYS A N 1
ATOM 2743 C CA . LYS A 1 352 ? -49.368 11.263 27.903 1.00 44.78 352 LYS A CA 1
ATOM 2744 C C . LYS A 1 352 ? -48.395 11.731 28.984 1.00 44.78 352 LYS A C 1
ATOM 2746 O O . LYS A 1 352 ? -48.605 11.444 30.158 1.00 44.78 352 LYS A O 1
ATOM 2751 N N . ARG A 1 353 ? -47.438 12.585 28.617 1.00 46.72 353 ARG A N 1
ATOM 2752 C CA . ARG A 1 353 ? -46.693 13.419 29.570 1.00 46.72 353 ARG A CA 1
ATOM 2753 C C . ARG A 1 353 ? -46.911 14.894 29.207 1.00 46.72 353 ARG A C 1
ATOM 2755 O O . ARG A 1 353 ? -46.713 15.225 28.040 1.00 46.72 353 ARG A O 1
ATOM 2762 N N . PRO A 1 354 ? -47.375 15.749 30.136 1.00 61.56 354 PRO A N 1
ATOM 2763 C CA . PRO A 1 354 ? -47.620 17.152 29.848 1.00 61.56 354 PRO A CA 1
ATOM 2764 C C . PRO A 1 354 ? -46.359 17.995 30.042 1.00 61.56 354 PRO A C 1
ATOM 2766 O O . PRO A 1 354 ? -45.495 17.692 30.868 1.00 61.56 354 PRO A O 1
ATOM 2769 N N . GLU A 1 355 ? -46.316 19.063 29.259 1.00 51.75 355 GLU A N 1
ATOM 2770 C CA . GLU A 1 355 ? -45.448 20.222 29.393 1.00 51.75 355 GLU A CA 1
ATOM 2771 C C . GLU A 1 355 ? -45.676 20.915 30.744 1.00 51.75 355 GLU A C 1
ATOM 2773 O O . GLU A 1 355 ? -46.810 21.032 31.213 1.00 51.75 355 GLU A O 1
ATOM 2778 N N . THR A 1 356 ? -44.601 21.414 31.347 1.00 56.72 356 THR A N 1
ATOM 2779 C CA . THR A 1 356 ? -44.676 22.453 32.376 1.00 56.72 356 THR A CA 1
ATOM 2780 C C . THR A 1 356 ? -43.647 23.522 32.049 1.00 56.72 356 THR A C 1
ATOM 2782 O O . THR A 1 356 ? -42.453 23.337 32.283 1.00 56.72 356 THR A O 1
ATOM 2785 N N . GLU A 1 357 ? -44.145 24.622 31.492 1.00 52.62 357 GLU A N 1
ATOM 2786 C CA . GLU A 1 357 ? -43.564 25.953 31.624 1.00 52.62 357 GLU A CA 1
ATOM 2787 C C . GLU A 1 357 ? -43.738 26.440 33.069 1.00 52.62 357 GLU A C 1
ATOM 2789 O O . GLU A 1 357 ? -44.825 26.327 33.648 1.00 52.62 357 GLU A O 1
ATOM 2794 N N . SER A 1 358 ? -42.678 27.007 33.640 1.00 57.00 358 SER A N 1
ATOM 2795 C CA . SER A 1 358 ? -42.700 28.155 34.560 1.00 57.00 358 SER A CA 1
ATOM 2796 C C . SER A 1 358 ? -41.304 28.750 34.648 1.00 57.00 358 SER A C 1
ATOM 2798 O O . SER A 1 358 ? -40.352 27.959 34.838 1.00 57.00 358 SER A O 1
#

Foldseek 3Di:
DDDDDDPPDADDPPDGPVVVVVVVVVVVVVVVVVVVVVVVVVVVVVVVVVVVVVVVVVVVVVVVVVVVVVVVVVVVVVVVVVVVVVVVVVVVVVVVVVVVVVVVVVVVVVVVVVVVVVVVVVVVVVVVVVVVVVVVVVVVVVVVVVVVVVVVVVVVVVVVVVVVVVVVVVVVVVVVVVVVVVVVVVVVVVVVVVVVVVVVVVCVVVVVVVVVVVVVVVVPDDDDDDDDDDDDDDDDDDDDDDDDDDDDDDDDDDDDDDDDDDDDDDDDDDDDDDDDDDDDDDDDDDDDDDDDDDDDDDDDDDDDDDDDDDDDDDDDDDDDDDDDDDDDDDDDDDDDDDDDDDDDDDDDDDDDDDDDDD

Solvent-accessible surface area (backbone atoms only — not comparable to full-atom values): 23505 Å² total; per-residue (Å²): 138,81,88,88,86,81,85,83,71,82,60,79,88,90,55,48,69,68,58,53,49,51,50,50,52,50,52,50,49,54,52,49,51,51,50,50,52,51,50,50,52,50,53,51,50,51,53,50,50,54,52,49,51,52,51,48,53,55,50,51,54,52,49,51,54,52,49,54,51,50,53,52,51,51,56,48,51,52,53,52,51,50,52,50,51,53,52,49,50,52,53,49,54,52,47,54,51,50,54,53,50,52,52,51,52,50,51,54,51,54,50,54,52,52,50,51,52,50,53,51,53,52,50,52,54,49,52,54,49,55,52,51,51,52,52,50,51,52,50,51,52,52,51,49,53,51,51,51,51,51,51,53,52,50,50,52,51,50,50,53,51,50,52,54,50,51,50,50,52,52,52,49,50,55,50,50,52,48,54,50,52,54,49,52,50,49,50,50,50,50,49,51,52,49,50,50,49,48,50,53,56,66,45,40,60,57,50,49,51,49,46,48,53,49,47,63,49,48,77,68,58,88,84,88,80,88,82,83,88,88,79,84,90,80,89,80,91,83,89,81,87,83,86,88,84,86,86,88,85,83,90,76,90,83,91,81,86,94,79,82,83,89,77,84,80,81,90,77,81,91,78,93,76,85,82,84,86,79,84,86,80,90,81,83,88,86,83,89,86,87,82,84,87,80,87,81,81,89,78,89,79,88,82,85,84,88,82,81,89,78,93,78,90,85,82,85,86,82,86,87,81,88,79,92,80,86,87,81,91,77,83,86,78,84,84,81,86,81,84,82,88,80,90,81,85,88,83,91,79,90,79,88,80,84,87,78,91,132